Protein AF-A0A9X6N929-F1 (afdb_monomer)

Nearest PDB structures (foldseek):
  4pxe-assembly1_B  TM=4.401E-01  e=2.953E-02  Arabidopsis thaliana
  4pxc-assembly1_B  TM=4.398E-01  e=5.298E-02  Arabidopsis thaliana
  5tp4-assembly1_A  TM=4.741E-01  e=1.068E-01  Burkholderia ambifaria MC40-6
  1z2l-assembly1_B  TM=3.866E-01  e=5.617E-02  Escherichia coli K-12
  3ueb-assembly2_C  TM=4.311E-01  e=3.864E-01  Thermococcus onnurineus NA1

Solvent-accessible surface area (backbone atoms only — not comparable to full-atom values): 17798 Å² total; per-residue (Å²): 142,75,88,82,71,75,71,68,74,68,67,78,81,70,87,85,85,84,92,76,93,67,85,78,72,87,55,70,73,40,54,41,42,37,52,50,59,48,50,36,42,50,90,48,70,68,54,50,50,55,48,52,53,53,51,40,52,42,48,51,60,58,35,44,87,36,60,48,39,77,70,42,72,42,85,72,48,78,42,79,47,46,45,103,57,100,55,52,29,27,42,38,31,32,35,40,35,32,32,20,54,48,88,74,62,56,69,57,40,51,51,50,38,50,49,49,54,62,74,62,64,50,83,52,52,58,81,62,90,78,70,62,58,68,80,60,50,81,54,77,81,70,87,76,80,81,74,87,72,80,90,82,88,80,90,79,92,82,82,88,78,82,89,72,82,69,79,75,74,62,45,74,46,77,45,46,52,75,47,85,40,74,55,91,48,73,65,54,46,52,54,52,50,50,51,50,46,50,37,49,51,60,61,46,48,88,40,44,45,89,90,38,72,44,75,40,86,73,49,73,42,74,36,63,93,62,28,29,42,36,33,35,34,42,35,30,41,28,61,75,60,93,67,64,63,68,62,43,52,53,49,31,50,49,53,63,64,68,67,58,76,85,76,74,80,74,80,77,77,70,83,79,78,81,84,82,85,79,87,90,81,89,84,135

Mean predicted aligned error: 16.82 Å

Sequence (284 aa):
MGIYGMILFASQLFLAIQLGAVQSAVFGTRSFRITDSIVLAYVTGSQRDTFLSQVEVFYRNSLHVYQATNVKITFISDSEVSAGSSQHIHLVRFQITGSAQTDIDFIRVKTEVRNTIRDAHLSGITLNDWTRYETASLVDSSDTLDFGGGSGGGGGSSIGFGSGASAGASDQLDVSDSAELTYTTTAERDDLLQQILGLWGNALGSAYIAGGLQIRYIRDMALSGGRRNVFYGISGQTRRRTVPVLQLQDVVHRGFFGLRPRVTATLQTGPSKPCFLLGCLIGK

Foldseek 3Di:
DDPPPQPPPVPVPPPPDDDDPDDDPPQDKFKWKDKFKFKFWDDDVVVVVVVQVVLQVLLCVLCVVQVWDPWDKAWDDWDFFDDVDPTRIIITMIMIITIGSDDDPNQSSVVSSLVVVVVSCDPRGPPDVPTPDDDIDRPGPVPDPPPPDDDDDDDDDDDDDDDPPPPFPWDKDKDKDKDWAADDDPVVVVVLQVVLQVLLCVLCDQFFDPPFKDKAWPDWADGPPRIIMTMIMIIGTTRPDDDDVVSSRVSSRCVSVVPDDPPPPPPPPDDDDDPDDDDDDDDD

Structure (mmCIF, N/CA/C/O backbone):
data_AF-A0A9X6N929-F1
#
_entry.id   AF-A0A9X6N929-F1
#
loop_
_atom_site.group_PDB
_atom_site.id
_atom_site.type_symbol
_atom_site.label_atom_id
_atom_site.label_alt_id
_atom_site.label_comp_id
_atom_site.label_asym_id
_atom_site.label_entity_id
_atom_site.label_seq_id
_atom_site.pdbx_PDB_ins_code
_atom_site.Cartn_x
_atom_site.Cartn_y
_atom_site.Cartn_z
_atom_site.occupancy
_atom_site.B_iso_or_equiv
_atom_site.auth_seq_id
_atom_site.auth_comp_id
_atom_site.auth_asym_id
_atom_site.auth_atom_id
_atom_site.pdbx_PDB_model_num
ATOM 1 N N . MET A 1 1 ? 31.062 9.510 12.953 1.00 38.09 1 MET A N 1
ATOM 2 C CA . MET A 1 1 ? 30.023 10.556 12.823 1.00 38.09 1 MET A CA 1
ATOM 3 C C . MET A 1 1 ? 28.734 9.879 12.374 1.00 38.09 1 MET A C 1
ATOM 5 O O . MET A 1 1 ? 28.761 9.296 11.309 1.00 38.09 1 MET A O 1
ATOM 9 N N . GLY A 1 2 ? 27.614 9.802 13.085 1.00 38.81 2 GLY A N 1
ATOM 10 C CA . GLY A 1 2 ? 27.238 10.149 14.452 1.00 38.81 2 GLY A CA 1
ATOM 11 C C . GLY A 1 2 ? 25.828 9.570 14.669 1.00 38.81 2 GLY A C 1
ATOM 12 O O . GLY A 1 2 ? 24.882 10.050 14.064 1.00 38.81 2 GLY A O 1
ATOM 13 N N . ILE A 1 3 ? 25.701 8.511 15.479 1.00 43.31 3 ILE A N 1
ATOM 14 C CA . ILE A 1 3 ? 24.432 7.788 15.744 1.00 43.31 3 ILE A CA 1
ATOM 15 C C . ILE A 1 3 ? 23.633 8.455 16.891 1.00 43.31 3 ILE A C 1
ATOM 17 O O . ILE A 1 3 ? 22.482 8.129 17.151 1.00 43.31 3 ILE A O 1
ATOM 21 N N . TYR A 1 4 ? 24.205 9.473 17.538 1.00 41.28 4 TYR A N 1
ATOM 22 C CA . TYR A 1 4 ? 23.634 10.136 18.716 1.00 41.28 4 TYR A CA 1
ATOM 23 C C . TYR A 1 4 ? 22.626 11.266 18.413 1.00 41.28 4 TYR A C 1
ATOM 25 O O . TYR A 1 4 ? 22.162 11.926 19.336 1.00 41.28 4 TYR A O 1
ATOM 33 N N . GLY A 1 5 ? 22.265 11.502 17.145 1.00 41.81 5 GLY A N 1
ATOM 34 C CA . GLY A 1 5 ? 21.407 12.632 16.750 1.00 41.81 5 GLY A CA 1
ATOM 35 C C . GLY A 1 5 ? 19.893 12.375 16.732 1.00 41.81 5 GLY A C 1
ATOM 36 O O . GLY A 1 5 ? 19.129 13.333 16.733 1.00 41.81 5 GLY A O 1
ATOM 37 N N . MET A 1 6 ? 19.430 11.119 16.722 1.00 44.75 6 MET A N 1
ATOM 38 C CA . MET A 1 6 ? 18.005 10.806 16.484 1.00 44.75 6 MET A CA 1
ATOM 39 C C . MET A 1 6 ? 17.139 10.650 17.745 1.00 44.75 6 MET A C 1
ATOM 41 O O . MET A 1 6 ? 15.926 10.517 17.629 1.00 44.75 6 MET A O 1
ATOM 45 N N . ILE A 1 7 ? 17.712 10.709 18.951 1.00 45.75 7 ILE A N 1
ATOM 46 C CA . ILE A 1 7 ? 16.936 10.515 20.194 1.00 45.75 7 ILE A CA 1
ATOM 47 C C . ILE A 1 7 ? 16.298 11.828 20.697 1.00 45.75 7 ILE A C 1
ATOM 49 O O . ILE A 1 7 ? 15.347 11.789 21.473 1.00 45.75 7 ILE A O 1
ATOM 53 N N . LEU A 1 8 ? 16.728 13.002 20.213 1.00 43.41 8 LEU A N 1
ATOM 54 C CA . LEU A 1 8 ? 16.228 14.281 20.740 1.00 43.41 8 LEU A CA 1
ATOM 55 C C . LEU A 1 8 ? 14.916 14.795 20.116 1.00 43.41 8 LEU A C 1
ATOM 57 O O . LEU A 1 8 ? 14.267 15.642 20.725 1.00 43.41 8 LEU A O 1
ATOM 61 N N . PHE A 1 9 ? 14.476 14.288 18.958 1.00 44.91 9 PHE A N 1
ATOM 62 C CA . PHE A 1 9 ? 13.239 14.772 18.314 1.00 44.91 9 PHE A CA 1
ATOM 63 C C . PHE A 1 9 ? 11.951 14.121 18.842 1.00 44.91 9 PHE A C 1
ATOM 65 O O . PHE A 1 9 ? 10.876 14.692 18.687 1.00 44.91 9 PHE A O 1
ATOM 72 N N . ALA A 1 10 ? 12.036 12.986 19.544 1.00 45.34 10 ALA A N 1
ATOM 73 C CA . ALA A 1 10 ? 10.865 12.353 20.161 1.00 45.34 10 ALA A CA 1
ATOM 74 C C . ALA A 1 10 ? 10.442 13.006 21.496 1.00 45.34 10 ALA A C 1
ATOM 76 O O . ALA A 1 10 ? 9.345 12.753 21.986 1.00 45.34 10 ALA A O 1
ATOM 77 N N . SER A 1 11 ? 11.286 13.860 22.088 1.00 37.66 11 SER A N 1
ATOM 78 C CA . SER A 1 11 ? 11.056 14.406 23.435 1.00 37.66 11 SER A CA 1
ATOM 79 C C . SER A 1 11 ? 10.218 15.691 23.466 1.00 37.66 11 SER A C 1
ATOM 81 O O . SER A 1 11 ? 9.773 16.085 24.541 1.00 37.66 11 SER A O 1
ATOM 83 N N . GLN A 1 12 ? 10.000 16.361 22.330 1.00 41.69 12 GLN A N 1
ATOM 84 C CA . GLN A 1 12 ? 9.241 17.625 22.273 1.00 41.69 12 GLN A CA 1
ATOM 85 C C . GLN A 1 12 ? 7.742 17.420 21.976 1.00 41.69 12 GLN A C 1
ATOM 87 O O . GLN A 1 12 ? 6.964 18.361 22.093 1.00 41.69 12 GLN A O 1
ATOM 92 N N . LEU A 1 13 ? 7.305 16.191 21.668 1.00 47.38 13 LEU A N 1
ATOM 93 C CA . LEU A 1 13 ? 5.895 15.854 21.410 1.00 47.38 13 LEU A CA 1
ATOM 94 C C . LEU A 1 13 ? 5.241 15.087 22.578 1.00 47.38 13 LEU A C 1
ATOM 96 O O . LEU A 1 13 ? 4.332 14.292 22.367 1.00 47.38 13 LEU A O 1
ATOM 100 N N . PHE A 1 14 ? 5.721 15.276 23.812 1.00 44.81 14 PHE A N 1
ATOM 101 C CA . PHE A 1 14 ? 5.260 14.499 24.975 1.00 44.81 14 PHE A CA 1
ATOM 102 C C . PHE A 1 14 ? 4.702 15.330 26.142 1.00 44.81 14 PHE A C 1
ATOM 104 O O . PHE A 1 14 ? 4.406 14.771 27.195 1.00 44.81 14 PHE A O 1
ATOM 111 N N . LEU A 1 15 ? 4.510 16.647 25.985 1.00 40.91 15 LEU A N 1
ATOM 112 C CA . LEU A 1 15 ? 4.178 17.533 27.114 1.00 40.91 15 LEU A CA 1
ATOM 113 C C . LEU A 1 15 ? 2.758 18.131 27.113 1.00 40.91 15 LEU A C 1
ATOM 115 O O . LEU A 1 15 ? 2.551 19.200 27.680 1.00 40.91 15 LEU A O 1
ATOM 119 N N . ALA A 1 16 ? 1.767 17.470 26.506 1.00 40.78 16 ALA A N 1
ATOM 120 C CA . ALA A 1 16 ? 0.403 18.012 26.475 1.00 40.78 16 ALA A CA 1
ATOM 121 C C . ALA A 1 16 ? -0.723 16.972 26.585 1.00 40.78 16 ALA A C 1
ATOM 123 O O . ALA A 1 16 ? -1.720 17.106 25.891 1.00 40.78 16 ALA A O 1
ATOM 124 N N . ILE A 1 17 ? -0.615 15.949 27.444 1.00 48.84 17 ILE A N 1
ATOM 125 C CA . ILE A 1 17 ? -1.792 15.151 27.844 1.00 48.84 17 ILE A CA 1
ATOM 126 C C . ILE A 1 17 ? -1.649 14.730 29.313 1.00 48.84 17 ILE A C 1
ATOM 128 O O . ILE A 1 17 ? -1.120 13.668 29.629 1.00 48.84 17 ILE A O 1
ATOM 132 N N . GLN A 1 18 ? -2.113 15.575 30.230 1.00 46.47 18 GLN A N 1
ATOM 133 C CA . GLN A 1 18 ? -2.318 15.215 31.633 1.00 46.47 18 GLN A CA 1
ATOM 134 C C . GLN A 1 18 ? -3.624 15.856 32.120 1.00 46.47 18 GLN A C 1
ATOM 136 O O . GLN A 1 18 ? -3.883 17.025 31.851 1.00 46.47 18 GLN A O 1
ATOM 141 N N . LEU A 1 19 ? -4.389 15.048 32.860 1.00 45.72 19 LEU A N 1
ATOM 142 C CA . LEU A 1 19 ? -5.643 15.311 33.578 1.00 45.72 19 LEU A CA 1
ATOM 143 C C . LEU A 1 19 ? -6.974 15.247 32.811 1.00 45.72 19 LEU A C 1
ATOM 145 O O . LEU A 1 19 ? -7.529 16.235 32.344 1.00 45.72 19 LEU A O 1
ATOM 149 N N . GLY A 1 20 ? -7.561 14.051 32.874 1.00 42.69 20 GLY A N 1
ATOM 150 C CA . GLY A 1 20 ? -8.992 13.805 32.734 1.00 42.69 20 GLY A CA 1
ATOM 151 C C . GLY A 1 20 ? -9.305 12.348 33.068 1.00 42.69 20 GLY A C 1
ATOM 152 O O . GLY A 1 20 ? -9.394 11.520 32.169 1.00 42.69 20 GLY A O 1
ATOM 153 N N . ALA A 1 21 ? -9.415 12.009 34.356 1.00 50.75 21 ALA A N 1
ATOM 154 C CA . ALA A 1 21 ? -9.858 10.685 34.794 1.00 50.75 21 ALA A CA 1
ATOM 155 C C . ALA A 1 21 ? -11.366 10.542 34.522 1.00 50.75 21 ALA A C 1
ATOM 157 O O . ALA A 1 21 ? -12.196 10.923 35.345 1.00 50.75 21 ALA A O 1
ATOM 158 N N . VAL A 1 22 ? -11.714 10.043 33.337 1.00 48.75 22 VAL A N 1
ATOM 159 C CA . VAL A 1 22 ? -13.093 9.733 32.944 1.00 48.75 22 VAL A CA 1
ATOM 160 C C . VAL A 1 22 ? -13.350 8.253 33.218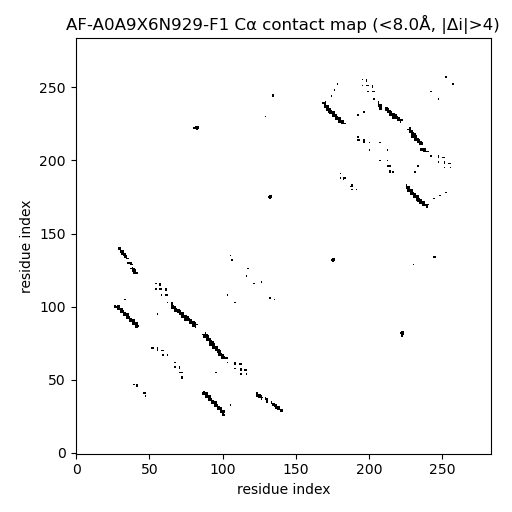 1.00 48.75 22 VAL A C 1
ATOM 162 O O . VAL A 1 22 ? -12.528 7.405 32.879 1.00 48.75 22 VAL A O 1
ATOM 165 N N . GLN A 1 23 ? -14.483 7.963 33.863 1.00 46.84 23 GLN A N 1
ATOM 166 C CA . GLN A 1 23 ? -14.980 6.620 34.170 1.00 46.84 23 GLN A CA 1
ATOM 167 C C . GLN A 1 23 ? -14.800 5.666 32.982 1.00 46.84 23 GLN A C 1
ATOM 169 O O . GLN A 1 23 ? -15.417 5.837 31.931 1.00 46.84 23 GLN A O 1
ATOM 174 N N . SER A 1 24 ? -13.965 4.644 33.172 1.00 49.81 24 SER A N 1
ATOM 175 C CA . SER A 1 24 ? -13.776 3.547 32.228 1.00 49.81 24 SER A CA 1
ATOM 176 C C . SER A 1 24 ? -15.043 2.697 32.181 1.00 49.81 24 SER A C 1
ATOM 178 O O . SER A 1 24 ? -15.186 1.729 32.927 1.00 49.81 24 SER A O 1
ATOM 180 N N . ALA A 1 25 ? -15.985 3.045 31.305 1.00 58.44 25 ALA A N 1
ATOM 181 C CA . ALA A 1 25 ? -16.899 2.033 30.799 1.00 58.44 25 ALA A CA 1
ATOM 182 C C . ALA A 1 25 ? -16.034 0.916 30.192 1.00 58.44 25 ALA A C 1
ATOM 184 O O . ALA A 1 25 ? -15.097 1.197 29.442 1.00 58.44 25 ALA A O 1
ATOM 185 N N . VAL A 1 26 ? -16.283 -0.334 30.590 1.00 60.72 26 VAL A N 1
ATOM 186 C CA . VAL A 1 26 ? -15.533 -1.504 30.115 1.00 60.72 26 VAL A CA 1
ATOM 187 C C . VAL A 1 26 ? -15.916 -1.737 28.657 1.00 60.72 26 VAL A C 1
ATOM 189 O O . VAL A 1 26 ? -16.795 -2.536 28.343 1.00 60.72 26 VAL A O 1
ATOM 192 N N . PHE A 1 27 ? -15.300 -0.982 27.754 1.00 70.94 27 PHE A N 1
ATOM 193 C CA . PHE A 1 27 ? -15.366 -1.266 26.333 1.00 70.94 27 PHE A CA 1
ATOM 194 C C . PHE A 1 27 ? -14.506 -2.503 26.079 1.00 70.94 27 PHE A C 1
ATOM 196 O O . PHE A 1 27 ? -13.327 -2.541 26.438 1.00 70.94 27 PHE A O 1
ATOM 203 N N . GLY A 1 28 ? -15.120 -3.545 25.514 1.00 82.75 28 GLY A N 1
ATOM 204 C CA . GLY A 1 28 ? -14.399 -4.748 25.116 1.00 82.75 28 GLY A CA 1
ATOM 205 C C . GLY A 1 28 ? -13.268 -4.381 24.157 1.00 82.75 28 GLY A C 1
ATOM 206 O O . GLY A 1 28 ? -13.472 -3.623 23.209 1.00 82.75 28 GLY A O 1
ATOM 207 N N . THR A 1 29 ? -12.068 -4.896 24.411 1.00 89.00 29 THR A N 1
ATOM 208 C CA . THR A 1 29 ? -10.930 -4.697 23.516 1.00 89.00 29 THR A CA 1
ATOM 209 C C . THR A 1 29 ? -11.142 -5.495 22.232 1.00 89.00 29 THR A C 1
ATOM 211 O O . THR A 1 29 ? -11.452 -6.685 22.263 1.00 89.00 29 THR A O 1
ATOM 214 N N . ARG A 1 30 ? -10.969 -4.840 21.084 1.00 90.12 30 ARG A N 1
ATOM 215 C CA . ARG A 1 30 ? -11.094 -5.447 19.754 1.00 90.12 30 ARG A CA 1
ATOM 216 C C . ARG A 1 30 ? -9.721 -5.598 19.129 1.00 90.12 30 ARG A C 1
ATOM 218 O O . ARG A 1 30 ? -8.944 -4.644 19.106 1.00 90.12 30 ARG A O 1
ATOM 225 N N . SER A 1 31 ? -9.418 -6.783 18.611 1.00 93.38 31 SER A N 1
ATOM 226 C CA . SER A 1 31 ? -8.211 -7.002 17.815 1.00 93.38 31 SER A CA 1
ATOM 227 C C . SER A 1 31 ? -8.308 -6.270 16.478 1.00 93.38 31 SER A C 1
ATOM 229 O O . SER A 1 31 ? -9.363 -6.280 15.846 1.00 93.38 31 SER A O 1
ATOM 231 N N . PHE A 1 32 ? -7.205 -5.707 15.996 1.00 90.19 32 PHE A N 1
ATOM 232 C CA . PHE A 1 32 ? -7.137 -5.104 14.667 1.00 90.19 32 PHE A CA 1
ATOM 233 C C . PHE A 1 32 ? -5.934 -5.605 13.871 1.00 90.19 32 PHE A C 1
ATOM 235 O O . PHE A 1 32 ? -4.938 -6.085 14.423 1.00 90.19 32 PHE A O 1
ATOM 242 N N . ARG A 1 33 ? -6.030 -5.455 12.546 1.00 90.75 33 ARG A N 1
ATOM 243 C CA . ARG A 1 33 ? -4.969 -5.766 11.592 1.00 90.75 33 ARG A CA 1
ATOM 244 C C . ARG A 1 33 ? -4.928 -4.713 10.487 1.00 90.75 33 ARG A C 1
ATOM 246 O O . ARG A 1 33 ? -5.918 -4.476 9.802 1.00 90.75 33 ARG A O 1
ATOM 253 N N . ILE A 1 34 ? -3.761 -4.120 10.283 1.00 87.94 34 ILE A N 1
ATOM 254 C CA . ILE A 1 34 ? -3.489 -3.153 9.220 1.00 87.94 34 ILE A CA 1
ATOM 255 C C . ILE A 1 34 ? -2.372 -3.734 8.360 1.00 87.94 34 ILE A C 1
ATOM 257 O O . ILE A 1 34 ? -1.297 -4.014 8.874 1.00 87.94 34 ILE A O 1
ATOM 261 N N . THR A 1 35 ? -2.596 -3.905 7.063 1.00 85.06 35 THR A N 1
ATOM 262 C CA . THR A 1 35 ? -1.517 -4.216 6.113 1.00 85.06 35 THR A CA 1
ATOM 263 C C . THR A 1 35 ? -1.094 -2.928 5.435 1.00 85.06 35 THR A C 1
ATOM 265 O O . THR A 1 35 ? -1.955 -2.129 5.063 1.00 85.06 35 THR A O 1
ATOM 268 N N . ASP A 1 36 ? 0.205 -2.690 5.326 1.00 87.56 36 ASP A N 1
ATOM 269 C CA . ASP A 1 36 ? 0.746 -1.509 4.671 1.00 87.56 36 ASP A CA 1
ATOM 270 C C . ASP A 1 36 ? 2.048 -1.842 3.931 1.00 87.56 36 ASP A C 1
ATOM 272 O O . ASP A 1 36 ? 2.676 -2.881 4.156 1.00 87.56 36 ASP A O 1
ATOM 276 N N . SER A 1 37 ? 2.452 -0.963 3.020 1.00 86.75 37 SER A N 1
ATOM 277 C CA . SER A 1 37 ? 3.638 -1.162 2.189 1.00 86.75 37 SER A CA 1
ATOM 278 C C . SER A 1 37 ? 4.420 0.124 2.026 1.00 86.75 37 SER A C 1
ATOM 280 O O . SER A 1 37 ? 3.839 1.190 1.946 1.00 86.75 37 SER A O 1
ATOM 282 N N . ILE A 1 38 ? 5.741 0.073 2.004 1.00 87.62 38 ILE A N 1
ATOM 283 C CA . ILE A 1 38 ? 6.635 1.238 1.965 1.00 87.62 38 ILE A CA 1
ATOM 284 C C . ILE A 1 38 ? 7.763 0.964 0.988 1.00 87.62 38 ILE A C 1
ATOM 286 O O . ILE A 1 38 ? 8.189 -0.176 0.827 1.00 87.62 38 ILE A O 1
ATOM 290 N N . VAL A 1 39 ? 8.273 2.018 0.366 1.00 85.19 39 VAL A N 1
ATOM 291 C CA . VAL A 1 39 ? 9.444 1.921 -0.500 1.00 85.19 39 VAL A CA 1
ATOM 292 C C . VAL A 1 39 ? 10.643 2.427 0.280 1.00 85.19 39 VAL A C 1
ATOM 294 O O . VAL A 1 39 ? 10.623 3.542 0.801 1.00 85.19 39 VAL A O 1
ATOM 297 N N . LEU A 1 40 ? 11.669 1.595 0.383 1.00 87.69 40 LEU A N 1
ATOM 298 C CA . LEU A 1 40 ? 12.864 1.856 1.171 1.00 87.69 40 LEU A CA 1
ATOM 299 C C . LEU A 1 40 ? 14.100 1.604 0.329 1.00 87.69 40 LEU A C 1
ATOM 301 O O . LEU A 1 40 ? 14.140 0.639 -0.422 1.00 87.69 40 LEU A O 1
ATOM 305 N N . ALA A 1 41 ? 15.122 2.432 0.492 1.00 87.69 41 ALA A N 1
ATOM 306 C CA . ALA A 1 41 ? 16.447 2.141 -0.020 1.00 87.69 41 ALA A CA 1
ATOM 307 C C . ALA A 1 41 ? 17.301 1.550 1.109 1.00 87.69 41 ALA A C 1
ATOM 309 O O . ALA A 1 41 ? 17.601 2.231 2.091 1.00 87.69 41 ALA A O 1
ATOM 310 N N . TYR A 1 42 ? 17.696 0.285 0.979 1.00 89.75 42 TYR A N 1
ATOM 311 C CA . TYR A 1 42 ? 18.608 -0.375 1.913 1.00 89.75 42 TYR A CA 1
ATOM 312 C C . TYR A 1 42 ? 19.413 -1.467 1.223 1.00 89.75 42 TYR A C 1
ATOM 314 O O . TYR A 1 42 ? 18.981 -2.049 0.242 1.00 89.75 42 TYR A O 1
ATOM 322 N N . VAL A 1 43 ? 20.585 -1.764 1.776 1.00 89.38 43 VAL A N 1
ATOM 323 C CA . VAL A 1 43 ? 21.512 -2.782 1.266 1.00 89.38 43 VAL A CA 1
ATOM 324 C C . VAL A 1 43 ? 21.407 -4.078 2.068 1.00 89.38 43 VAL A C 1
ATOM 326 O O . VAL A 1 43 ? 21.605 -5.165 1.534 1.00 89.38 43 VAL A O 1
ATOM 329 N N . THR A 1 44 ? 21.111 -3.984 3.367 1.00 91.94 44 THR A N 1
ATOM 330 C CA . THR A 1 44 ? 21.106 -5.138 4.275 1.00 91.94 44 THR A CA 1
ATOM 331 C C . THR A 1 44 ? 19.764 -5.311 4.976 1.00 91.94 44 THR A C 1
ATOM 333 O O . THR A 1 44 ? 19.059 -4.344 5.265 1.00 91.94 44 THR A O 1
ATOM 336 N N . GLY A 1 45 ? 19.439 -6.552 5.354 1.00 91.19 45 GLY A N 1
ATOM 337 C CA . GLY A 1 45 ? 18.247 -6.839 6.162 1.00 91.19 45 GLY A CA 1
ATOM 338 C C . GLY A 1 45 ? 18.237 -6.110 7.512 1.00 91.19 45 GLY A C 1
ATOM 339 O O . GLY A 1 45 ? 17.186 -5.678 7.965 1.00 91.19 45 GLY A O 1
ATOM 340 N N . SER A 1 46 ? 19.404 -5.860 8.117 1.00 92.31 46 SER A N 1
ATOM 341 C CA . SER A 1 46 ? 19.502 -5.097 9.371 1.00 92.31 46 SER A CA 1
ATOM 342 C C . SER A 1 46 ? 19.067 -3.634 9.234 1.00 92.31 46 SER A C 1
ATOM 344 O O . SER A 1 46 ? 18.476 -3.081 10.163 1.00 92.31 46 SER A O 1
ATOM 346 N N . GLN A 1 47 ? 19.320 -3.002 8.083 1.00 90.12 47 GLN A N 1
ATOM 347 C CA . GLN A 1 47 ? 18.837 -1.650 7.794 1.00 90.12 47 GLN A CA 1
ATOM 348 C C . GLN A 1 47 ? 17.313 -1.640 7.654 1.00 90.12 47 GLN A C 1
ATOM 350 O O . GLN A 1 47 ? 16.653 -0.801 8.268 1.00 90.12 47 GLN A O 1
ATOM 355 N N . ARG A 1 48 ? 16.751 -2.617 6.929 1.00 92.94 48 ARG A N 1
ATOM 356 C CA . ARG A 1 48 ? 15.299 -2.818 6.829 1.00 92.94 48 ARG A CA 1
ATOM 357 C C . ARG A 1 48 ? 14.661 -3.000 8.205 1.00 92.94 48 ARG A C 1
ATOM 359 O O . ARG A 1 48 ? 13.674 -2.339 8.504 1.00 92.94 48 ARG A O 1
ATOM 366 N N . ASP A 1 49 ? 15.221 -3.860 9.049 1.00 93.12 49 ASP A N 1
ATOM 367 C CA . ASP A 1 49 ? 14.646 -4.176 10.362 1.00 93.12 49 ASP A CA 1
ATOM 368 C C . ASP A 1 49 ? 14.733 -2.980 11.326 1.00 93.12 49 ASP A C 1
ATOM 370 O O . ASP A 1 49 ? 13.775 -2.684 12.041 1.00 93.12 49 ASP A O 1
ATOM 374 N N . THR A 1 50 ? 15.843 -2.230 11.288 1.00 91.81 50 THR A N 1
ATOM 375 C CA . THR A 1 50 ? 15.986 -0.959 12.024 1.00 91.81 50 THR A CA 1
ATOM 376 C C . THR A 1 50 ? 14.900 0.025 11.609 1.00 91.81 50 THR A C 1
ATOM 378 O O . THR A 1 50 ? 14.255 0.652 12.449 1.00 91.81 50 THR A O 1
ATOM 381 N N . PHE A 1 51 ? 14.668 0.132 10.307 1.00 90.38 51 PHE A N 1
ATOM 382 C CA . PHE A 1 51 ? 13.648 1.005 9.771 1.00 90.38 51 PHE A CA 1
ATOM 383 C C . PHE A 1 51 ? 12.224 0.536 10.156 1.00 90.38 51 PHE A C 1
ATOM 385 O O . PHE A 1 51 ? 11.400 1.345 10.581 1.00 90.38 51 PHE A O 1
ATOM 392 N N . LEU A 1 52 ? 11.921 -0.766 10.078 1.00 92.50 52 LEU A N 1
ATOM 393 C CA . LEU A 1 52 ? 10.614 -1.301 10.486 1.00 92.50 52 LEU A CA 1
ATOM 394 C C . LEU A 1 52 ? 10.334 -1.052 11.973 1.00 92.50 52 LEU A C 1
ATOM 396 O O . LEU A 1 52 ? 9.198 -0.751 12.333 1.00 92.50 52 LEU A O 1
ATOM 400 N N . SER A 1 53 ? 11.365 -1.094 12.818 1.00 93.31 53 SER A N 1
ATOM 401 C CA . SER A 1 53 ? 11.263 -0.699 14.226 1.00 93.31 53 SER A CA 1
ATOM 402 C C . SER A 1 53 ? 10.870 0.779 14.385 1.00 93.31 53 SER A C 1
ATOM 404 O O . SER A 1 53 ? 9.994 1.108 15.182 1.00 93.31 53 SER A O 1
ATOM 406 N N . GLN A 1 54 ? 11.427 1.683 13.569 1.00 93.12 54 GLN A N 1
ATOM 407 C CA . GLN A 1 54 ? 11.027 3.100 13.569 1.00 93.12 54 GLN A CA 1
ATOM 408 C C . GLN A 1 54 ? 9.570 3.288 13.121 1.00 93.12 54 GLN A C 1
ATOM 410 O O . GLN A 1 54 ? 8.827 4.053 13.736 1.00 93.12 54 GLN A O 1
ATOM 415 N N . VAL A 1 55 ? 9.127 2.556 12.095 1.00 92.62 55 VAL A N 1
ATOM 416 C CA . VAL A 1 55 ? 7.721 2.577 11.656 1.00 92.62 55 VAL A CA 1
ATOM 417 C C . VAL A 1 55 ? 6.784 2.063 12.733 1.00 92.62 55 VAL A C 1
ATOM 419 O O . VAL A 1 55 ? 5.718 2.643 12.929 1.00 92.62 55 VAL A O 1
ATOM 422 N N . GLU A 1 56 ? 7.174 1.017 13.462 1.00 94.94 56 GLU A N 1
ATOM 423 C CA . GLU A 1 56 ? 6.393 0.529 14.596 1.00 94.94 56 GLU A CA 1
ATOM 424 C C . GLU A 1 56 ? 6.175 1.631 15.640 1.00 94.94 56 GLU A C 1
ATOM 426 O O . GLU A 1 56 ? 5.056 1.791 16.127 1.00 94.94 56 GLU A O 1
ATOM 431 N N . VAL A 1 57 ? 7.205 2.429 15.945 1.00 95.19 57 VAL A N 1
ATOM 432 C CA . VAL A 1 57 ? 7.091 3.564 16.874 1.00 95.19 57 VAL A CA 1
ATOM 433 C C . VAL A 1 57 ? 6.093 4.603 16.362 1.00 95.19 57 VAL A C 1
ATOM 435 O O . VAL A 1 57 ? 5.237 5.047 17.128 1.00 95.19 57 VAL A O 1
ATOM 438 N N . PHE A 1 58 ? 6.131 4.958 15.075 1.00 95.00 58 PHE A N 1
ATOM 439 C CA . PHE A 1 58 ? 5.158 5.901 14.513 1.00 95.00 58 PHE A CA 1
ATOM 440 C C . PHE A 1 58 ? 3.728 5.363 14.576 1.00 95.00 58 PHE A C 1
ATOM 442 O O . PHE A 1 58 ? 2.829 6.077 15.012 1.00 95.00 58 PHE A O 1
ATOM 449 N N . TYR A 1 59 ? 3.518 4.091 14.229 1.00 95.94 59 TYR A N 1
ATOM 450 C CA . TYR A 1 59 ? 2.205 3.461 14.360 1.00 95.94 59 TYR A CA 1
ATOM 451 C C . TYR A 1 59 ? 1.728 3.424 15.811 1.00 95.94 59 TYR A C 1
ATOM 453 O O . TYR A 1 59 ? 0.573 3.750 16.063 1.00 95.94 59 TYR A O 1
ATOM 461 N N . ARG A 1 60 ? 2.590 3.073 16.772 1.00 96.44 60 ARG A N 1
ATOM 462 C CA . ARG A 1 60 ? 2.256 3.105 18.207 1.00 96.44 60 ARG A CA 1
ATOM 463 C C . ARG A 1 60 ? 1.794 4.494 18.643 1.00 96.44 60 ARG A C 1
ATOM 465 O O . ARG A 1 60 ? 0.780 4.596 19.328 1.00 96.44 60 ARG A O 1
ATOM 472 N N . ASN A 1 61 ? 2.492 5.541 18.209 1.00 95.00 61 ASN A N 1
ATOM 473 C CA . ASN A 1 61 ? 2.151 6.920 18.550 1.00 95.00 61 ASN A CA 1
ATOM 474 C C . ASN A 1 61 ? 0.803 7.338 17.944 1.00 95.00 61 ASN A C 1
ATOM 476 O O . ASN A 1 61 ? -0.073 7.792 18.677 1.00 95.00 61 ASN A O 1
ATOM 480 N N . SER A 1 62 ? 0.585 7.110 16.646 1.00 95.19 62 SER A N 1
ATOM 481 C CA . SER A 1 62 ? -0.684 7.463 15.989 1.00 95.19 62 SER A CA 1
ATOM 482 C C . SER A 1 62 ? -1.863 6.602 16.452 1.00 95.19 62 SER A C 1
ATOM 484 O O . SER A 1 62 ? -3.008 7.045 16.427 1.00 95.19 62 SER A O 1
ATOM 486 N N . LEU A 1 63 ? -1.615 5.371 16.909 1.00 95.75 63 LEU A N 1
ATOM 487 C CA . LEU A 1 63 ? -2.650 4.484 17.446 1.00 95.75 63 LEU A CA 1
ATOM 488 C C . LEU A 1 63 ? -2.975 4.749 18.927 1.00 95.75 63 LEU A C 1
ATOM 490 O O . LEU A 1 63 ? -3.996 4.266 19.422 1.00 95.75 63 LEU A O 1
ATOM 494 N N . HIS A 1 64 ? -2.162 5.540 19.634 1.00 94.75 64 HIS A N 1
ATOM 495 C CA . HIS A 1 64 ? -2.387 5.869 21.044 1.00 94.75 64 HIS A CA 1
ATOM 496 C C . HIS A 1 64 ? -3.726 6.589 21.269 1.00 94.75 64 HIS A C 1
ATOM 498 O O . HIS A 1 64 ? -4.397 6.344 22.269 1.00 94.75 64 HIS A O 1
ATOM 504 N N . VAL A 1 65 ? -4.172 7.418 20.315 1.00 93.19 65 VAL A N 1
ATOM 505 C CA . VAL A 1 65 ? -5.472 8.115 20.400 1.00 93.19 65 VAL A CA 1
ATOM 506 C C . VAL A 1 65 ? -6.672 7.155 20.401 1.00 93.19 65 VAL A C 1
ATOM 508 O O . VAL A 1 65 ? -7.747 7.525 20.864 1.00 93.19 65 VAL A O 1
ATOM 511 N N . TYR A 1 66 ? -6.479 5.912 19.942 1.00 92.50 66 TYR A N 1
ATOM 512 C CA . TYR A 1 66 ? -7.470 4.827 19.969 1.00 92.50 66 TYR A CA 1
ATOM 513 C C . TYR A 1 66 ? -7.255 3.859 21.145 1.00 92.50 66 TYR A C 1
ATOM 515 O O . TYR A 1 66 ? -7.843 2.777 21.188 1.00 92.50 66 TYR A O 1
ATOM 523 N N . GLN A 1 67 ? -6.379 4.223 22.090 1.00 94.44 67 GLN A N 1
ATOM 524 C CA . GLN A 1 67 ? -5.989 3.390 23.230 1.00 94.44 67 GLN A CA 1
ATOM 525 C C . GLN A 1 67 ? -5.508 2.000 22.787 1.00 94.44 67 GLN A C 1
ATOM 527 O O . GLN A 1 67 ? -5.807 0.980 23.414 1.00 94.44 67 GLN A O 1
ATOM 532 N N . ALA A 1 68 ? -4.794 1.950 21.657 1.00 95.19 68 ALA A N 1
ATOM 533 C CA . ALA A 1 68 ? -4.278 0.701 21.136 1.00 95.19 68 ALA A CA 1
ATOM 534 C C . ALA A 1 68 ? -3.169 0.148 22.041 1.00 95.19 68 ALA A C 1
ATOM 536 O O . ALA A 1 68 ? -2.239 0.848 22.439 1.00 95.19 68 ALA A O 1
ATOM 537 N N . THR A 1 69 ? -3.243 -1.145 22.316 1.00 96.06 69 THR A N 1
ATOM 538 C CA . THR A 1 69 ? -2.281 -1.921 23.097 1.00 96.06 69 THR A CA 1
ATOM 539 C C . THR A 1 69 ? -1.762 -3.087 22.262 1.00 96.06 69 THR A C 1
ATOM 541 O O . THR A 1 69 ? -2.349 -3.446 21.238 1.00 96.06 69 THR A O 1
ATOM 544 N N . ASN A 1 70 ? -0.636 -3.675 22.678 1.00 95.44 70 ASN A N 1
ATOM 545 C CA . ASN A 1 70 ? -0.014 -4.822 22.001 1.00 95.44 70 ASN A CA 1
ATOM 546 C C . ASN A 1 70 ? 0.257 -4.590 20.502 1.00 95.44 70 ASN A C 1
ATOM 548 O O . ASN A 1 70 ? 0.224 -5.529 19.709 1.00 95.44 70 ASN A O 1
ATOM 552 N N . VAL A 1 71 ? 0.517 -3.334 20.119 1.00 95.75 71 VAL A N 1
ATOM 553 C CA . VAL A 1 71 ? 0.844 -2.965 18.740 1.00 95.75 71 VAL A CA 1
ATOM 554 C C . VAL A 1 71 ? 2.162 -3.630 18.352 1.00 95.75 71 VAL A C 1
ATOM 556 O O . VAL A 1 71 ? 3.177 -3.413 19.009 1.00 95.75 71 VAL A O 1
ATOM 559 N N . LYS A 1 72 ? 2.144 -4.438 17.295 1.00 96.19 72 LYS A N 1
ATOM 560 C CA . LYS A 1 72 ? 3.303 -5.170 16.779 1.00 96.19 72 LYS A CA 1
ATOM 561 C C . LYS A 1 72 ? 3.348 -5.064 15.264 1.00 96.19 72 LYS A C 1
ATOM 563 O O . LYS A 1 72 ? 2.329 -5.290 14.611 1.00 96.19 72 LYS A O 1
ATOM 568 N N . ILE A 1 73 ? 4.529 -4.792 14.712 1.00 95.19 73 ILE A N 1
ATOM 569 C CA . ILE A 1 73 ? 4.786 -4.896 13.275 1.00 95.19 73 ILE A CA 1
ATOM 570 C C . ILE A 1 73 ? 5.299 -6.302 12.933 1.00 95.19 73 ILE A C 1
ATOM 572 O O . ILE A 1 73 ? 6.086 -6.900 13.665 1.00 95.19 73 ILE A O 1
ATOM 576 N N . THR A 1 74 ? 4.836 -6.863 11.824 1.00 94.31 74 THR A N 1
ATOM 577 C CA . THR A 1 74 ? 5.310 -8.135 11.276 1.00 94.31 74 THR A CA 1
ATOM 578 C C . THR A 1 74 ? 5.636 -7.925 9.811 1.00 94.31 74 THR A C 1
ATOM 580 O O . THR A 1 74 ? 4.779 -7.525 9.028 1.00 94.31 74 THR A O 1
ATOM 583 N N . PHE A 1 75 ? 6.880 -8.181 9.436 1.00 94.25 75 PHE A N 1
ATOM 584 C CA . PHE A 1 75 ? 7.302 -8.170 8.043 1.00 94.25 75 PHE A CA 1
ATOM 585 C C . PHE A 1 75 ? 6.562 -9.264 7.250 1.00 94.25 75 PHE A C 1
ATOM 587 O O . PHE A 1 75 ? 6.490 -10.404 7.708 1.00 94.25 75 PHE A O 1
ATOM 594 N N . ILE A 1 76 ? 6.004 -8.917 6.086 1.00 90.94 76 ILE A N 1
ATOM 595 C CA . ILE A 1 76 ? 5.315 -9.865 5.195 1.00 90.94 76 ILE A CA 1
ATOM 596 C C . ILE A 1 76 ? 6.217 -10.228 4.016 1.00 90.94 76 ILE A C 1
ATOM 598 O O . ILE A 1 76 ? 6.472 -11.404 3.771 1.00 90.94 76 ILE A O 1
ATOM 602 N N . SER A 1 77 ? 6.660 -9.225 3.255 1.00 89.00 77 SER A N 1
ATOM 603 C CA . SER A 1 77 ? 7.410 -9.450 2.022 1.00 89.00 77 SER A CA 1
ATOM 604 C C . SER A 1 77 ? 8.339 -8.292 1.695 1.00 89.00 77 SER A C 1
ATOM 606 O O . SER A 1 77 ? 8.094 -7.145 2.066 1.00 89.00 77 SER A O 1
ATOM 608 N N . ASP A 1 78 ? 9.378 -8.609 0.939 1.00 92.88 78 ASP A N 1
ATOM 609 C CA . ASP A 1 78 ? 10.377 -7.689 0.416 1.00 92.88 78 ASP A CA 1
ATOM 610 C C . ASP A 1 78 ? 10.507 -7.974 -1.075 1.00 92.88 78 ASP A C 1
ATOM 612 O O . ASP A 1 78 ? 10.660 -9.127 -1.485 1.00 92.88 78 ASP A O 1
ATOM 616 N N . SER A 1 79 ? 10.351 -6.943 -1.891 1.00 86.75 79 SER A N 1
ATOM 617 C CA . SER A 1 79 ? 10.483 -7.040 -3.337 1.00 86.75 79 SER A CA 1
ATOM 618 C C . SER A 1 79 ? 11.372 -5.916 -3.825 1.00 86.75 79 SER A C 1
ATOM 620 O O . SER A 1 79 ? 11.046 -4.748 -3.641 1.00 86.75 79 SER A O 1
ATOM 622 N N . GLU A 1 80 ? 12.487 -6.258 -4.460 1.00 87.69 80 GLU A N 1
ATOM 623 C CA . GLU A 1 80 ? 13.372 -5.264 -5.058 1.00 87.69 80 GLU A CA 1
ATOM 624 C C . GLU A 1 80 ? 12.633 -4.522 -6.184 1.00 87.69 80 GLU A C 1
ATOM 626 O O . GLU A 1 80 ? 12.151 -5.117 -7.151 1.00 87.69 80 GLU A O 1
ATOM 631 N N . VAL A 1 81 ? 12.517 -3.204 -6.042 1.00 82.44 81 VAL A N 1
ATOM 632 C CA . VAL A 1 81 ? 11.995 -2.296 -7.058 1.00 82.44 81 VAL A CA 1
ATOM 633 C C . VAL A 1 81 ? 13.201 -1.730 -7.784 1.00 82.44 81 VAL A C 1
ATOM 635 O O . VAL A 1 81 ? 13.795 -0.743 -7.359 1.00 82.44 81 VAL A O 1
ATOM 638 N N . SER A 1 82 ? 13.593 -2.383 -8.873 1.00 70.12 82 SER A N 1
ATOM 639 C CA . SER A 1 82 ? 14.755 -1.962 -9.650 1.00 70.12 82 SER A CA 1
ATOM 640 C C . SER A 1 82 ? 14.504 -0.588 -10.284 1.00 70.12 82 SER A C 1
ATOM 642 O O . SER A 1 82 ? 13.852 -0.471 -11.322 1.00 70.12 82 SER A O 1
ATOM 644 N N . ALA A 1 83 ? 15.024 0.460 -9.648 1.00 60.28 83 ALA A N 1
ATOM 645 C CA . ALA A 1 83 ? 15.342 1.705 -10.325 1.00 60.28 83 ALA A CA 1
ATOM 646 C C . ALA A 1 83 ? 16.647 1.456 -11.085 1.00 60.28 83 ALA A C 1
ATOM 648 O O . ALA A 1 83 ? 17.551 0.839 -10.540 1.00 60.28 83 ALA A O 1
ATOM 649 N N . GLY A 1 84 ? 16.783 1.914 -12.331 1.00 62.62 84 GLY A N 1
ATOM 650 C CA . GLY A 1 84 ? 18.003 1.730 -13.139 1.00 62.62 84 GLY A CA 1
ATOM 651 C C . GLY A 1 84 ? 19.281 2.391 -12.584 1.00 62.62 84 GLY A C 1
ATOM 652 O O . GLY A 1 84 ? 20.223 2.619 -13.337 1.00 62.62 84 GLY A O 1
ATOM 653 N N . SER A 1 85 ? 19.308 2.745 -11.299 1.00 66.19 85 SER A N 1
ATOM 654 C CA . SER A 1 85 ? 20.454 3.211 -10.531 1.00 66.19 85 SER A CA 1
ATOM 655 C C . SER A 1 85 ? 21.046 2.060 -9.705 1.00 66.19 85 SER A C 1
ATOM 657 O O . SER A 1 85 ? 20.396 1.057 -9.435 1.00 66.19 85 SER A O 1
ATOM 659 N N . SER A 1 86 ? 22.284 2.209 -9.231 1.00 73.81 86 SER A N 1
ATOM 660 C CA . SER A 1 86 ? 22.920 1.283 -8.278 1.00 73.81 86 SER A CA 1
ATOM 661 C C . SER A 1 86 ? 22.293 1.322 -6.871 1.00 73.81 86 SER A C 1
ATOM 663 O O . SER A 1 86 ? 22.964 1.030 -5.883 1.00 73.81 86 SER A O 1
ATOM 665 N N . GLN A 1 87 ? 21.048 1.787 -6.748 1.00 77.81 87 GLN A N 1
ATOM 666 C CA . GLN A 1 87 ? 20.341 1.907 -5.483 1.00 77.81 87 GLN A CA 1
ATOM 667 C C . GLN A 1 87 ? 19.464 0.675 -5.284 1.00 77.81 87 GLN A C 1
ATOM 669 O O . GLN A 1 87 ? 18.570 0.398 -6.078 1.00 77.81 87 GLN A O 1
ATOM 674 N N . HIS A 1 88 ? 19.706 -0.031 -4.185 1.00 85.75 88 HIS A N 1
ATOM 675 C CA . HIS A 1 88 ? 18.871 -1.131 -3.719 1.00 85.75 88 HIS A CA 1
ATOM 676 C C . HIS A 1 88 ? 17.577 -0.560 -3.134 1.00 85.75 88 HIS A C 1
ATOM 678 O O . HIS A 1 88 ? 17.512 -0.222 -1.952 1.00 85.75 88 HIS A O 1
ATOM 684 N N . ILE A 1 89 ? 16.580 -0.348 -3.993 1.00 87.38 89 ILE A N 1
ATOM 685 C CA . ILE A 1 89 ? 15.249 0.120 -3.607 1.00 87.38 89 ILE A CA 1
ATOM 686 C C . ILE A 1 89 ? 14.334 -1.096 -3.495 1.00 87.38 89 ILE A C 1
ATOM 688 O O . ILE A 1 89 ? 14.295 -1.940 -4.380 1.00 87.38 89 ILE A O 1
ATOM 692 N N . HIS A 1 90 ? 13.577 -1.177 -2.411 1.00 87.69 90 HIS A N 1
ATOM 693 C CA . HIS A 1 90 ? 12.747 -2.311 -2.039 1.00 87.69 90 HIS A CA 1
ATOM 694 C C . HIS A 1 90 ? 11.338 -1.842 -1.676 1.00 87.69 90 HIS A C 1
ATOM 696 O O . HIS A 1 90 ? 11.167 -0.870 -0.942 1.00 87.69 90 HIS A O 1
ATOM 702 N N . LEU A 1 91 ? 10.320 -2.550 -2.158 1.00 87.44 91 LEU A N 1
ATOM 703 C CA . LEU A 1 91 ? 8.948 -2.467 -1.679 1.00 87.44 91 LEU A CA 1
ATOM 704 C C . LEU A 1 91 ? 8.785 -3.464 -0.534 1.00 87.44 91 LEU A C 1
ATOM 706 O O . LEU A 1 91 ? 8.720 -4.677 -0.740 1.00 87.44 91 LEU A O 1
ATOM 710 N N . VAL A 1 92 ? 8.697 -2.938 0.678 1.00 90.75 92 VAL A N 1
ATOM 711 C CA . VAL A 1 92 ? 8.524 -3.723 1.895 1.00 90.75 92 VAL A CA 1
ATOM 712 C C . VAL A 1 92 ? 7.060 -3.694 2.296 1.00 90.75 92 VAL A C 1
ATOM 714 O O . VAL A 1 92 ? 6.509 -2.626 2.553 1.00 90.75 92 VAL A O 1
ATOM 717 N N . ARG A 1 93 ? 6.424 -4.865 2.367 1.00 90.19 93 ARG A N 1
ATOM 718 C CA . ARG A 1 93 ? 5.064 -5.031 2.898 1.00 90.19 93 ARG A CA 1
ATOM 719 C C . ARG A 1 93 ? 5.138 -5.557 4.320 1.00 90.19 93 ARG A C 1
ATOM 721 O O . ARG A 1 93 ? 5.929 -6.453 4.627 1.00 90.19 93 ARG A O 1
ATOM 728 N N . PHE A 1 94 ? 4.296 -5.019 5.185 1.00 93.06 94 PHE A N 1
ATOM 729 C CA . PHE A 1 94 ? 4.256 -5.360 6.597 1.00 93.06 94 PHE A CA 1
ATOM 730 C C . PHE A 1 94 ? 2.828 -5.290 7.138 1.00 93.06 94 PHE A C 1
ATOM 732 O O . PHE A 1 94 ? 1.936 -4.672 6.561 1.0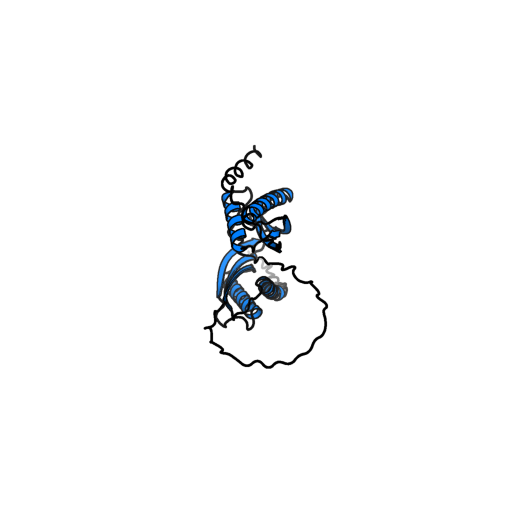0 93.06 94 PHE A O 1
ATOM 739 N N . GLN A 1 95 ? 2.615 -5.965 8.259 1.00 92.62 95 GLN A N 1
ATOM 740 C CA . GLN A 1 95 ? 1.347 -6.043 8.961 1.00 92.62 95 GLN A CA 1
ATOM 741 C C . GLN A 1 95 ? 1.502 -5.458 10.359 1.00 92.62 95 GLN A C 1
ATOM 743 O O . GLN A 1 95 ? 2.402 -5.854 11.091 1.00 92.62 95 GLN A O 1
ATOM 748 N N . ILE A 1 96 ? 0.600 -4.573 10.755 1.00 94.75 96 ILE A N 1
ATOM 749 C CA . ILE A 1 96 ? 0.469 -4.061 12.111 1.00 94.75 96 ILE A CA 1
ATOM 750 C C . ILE A 1 96 ? -0.721 -4.763 12.756 1.00 94.75 96 ILE A C 1
ATOM 752 O O . ILE A 1 96 ? -1.824 -4.759 12.208 1.00 94.75 96 ILE A O 1
ATOM 756 N N . THR A 1 97 ? -0.511 -5.369 13.915 1.00 95.38 97 THR A N 1
ATOM 757 C CA . THR A 1 97 ? -1.572 -5.994 14.716 1.00 95.38 97 THR A CA 1
ATOM 758 C C . THR A 1 97 ? -1.591 -5.405 16.111 1.00 95.38 97 THR A C 1
ATOM 760 O O . THR A 1 97 ? -0.542 -5.005 16.604 1.00 95.38 97 THR A O 1
ATOM 763 N N . GLY A 1 98 ? -2.745 -5.403 16.765 1.00 95.56 98 GLY A N 1
ATOM 764 C CA . GLY A 1 98 ? -2.875 -5.006 18.165 1.00 95.56 98 GLY A CA 1
ATOM 765 C C . GLY A 1 98 ? -4.315 -5.134 18.640 1.00 95.56 98 GLY A C 1
ATOM 766 O O . GLY A 1 98 ? -5.130 -5.772 17.971 1.00 95.56 98 GLY A O 1
ATOM 767 N N . SER A 1 99 ? -4.627 -4.499 19.767 1.00 95.12 99 SER A N 1
ATOM 768 C CA . SER A 1 99 ? -5.988 -4.413 20.302 1.00 95.12 99 SER A CA 1
ATOM 769 C C . SER A 1 99 ? -6.337 -2.975 20.665 1.00 95.12 99 SER A C 1
ATOM 771 O O . SER A 1 99 ? -5.511 -2.303 21.269 1.00 95.12 99 SER A O 1
ATOM 773 N N . ALA A 1 100 ? -7.539 -2.502 20.349 1.00 95.00 100 ALA A N 1
ATOM 774 C CA . ALA A 1 100 ? -8.010 -1.152 20.675 1.00 95.00 100 ALA A CA 1
ATOM 775 C C . ALA A 1 100 ? -9.366 -1.190 21.390 1.00 95.00 100 ALA A C 1
ATOM 777 O O . ALA A 1 100 ? -10.119 -2.153 21.249 1.00 95.00 100 ALA A O 1
ATOM 778 N N . GLN A 1 101 ? -9.664 -0.159 22.182 1.00 91.25 101 GLN A N 1
ATOM 779 C CA . GLN A 1 101 ? -10.965 -0.022 22.858 1.00 91.25 101 GLN A CA 1
ATOM 780 C C . GLN A 1 101 ? -12.015 0.663 21.978 1.00 91.25 101 GLN A C 1
ATOM 782 O O . GLN A 1 101 ? -13.211 0.550 22.234 1.00 91.25 101 GLN A O 1
ATOM 787 N N . THR A 1 102 ? -11.568 1.379 20.948 1.00 90.81 102 THR A N 1
ATOM 788 C CA . THR A 1 102 ? -12.415 2.109 20.009 1.00 90.81 102 THR A CA 1
ATOM 789 C C . THR A 1 102 ? -12.130 1.673 18.578 1.00 90.81 102 THR A C 1
ATOM 791 O O . THR A 1 102 ? -11.074 1.108 18.279 1.00 90.81 102 THR A O 1
ATOM 794 N N . ASP A 1 103 ? -13.088 1.926 17.687 1.00 87.00 103 ASP A N 1
ATOM 795 C CA . ASP A 1 103 ? -12.899 1.675 16.263 1.00 87.00 103 ASP A CA 1
ATOM 796 C C . ASP A 1 103 ? -11.808 2.600 15.712 1.00 87.00 103 ASP A C 1
ATOM 798 O O . ASP A 1 103 ? -11.784 3.806 15.975 1.00 87.00 103 ASP A O 1
ATOM 802 N N . ILE A 1 104 ? -10.880 2.015 14.958 1.00 87.56 104 ILE A N 1
ATOM 803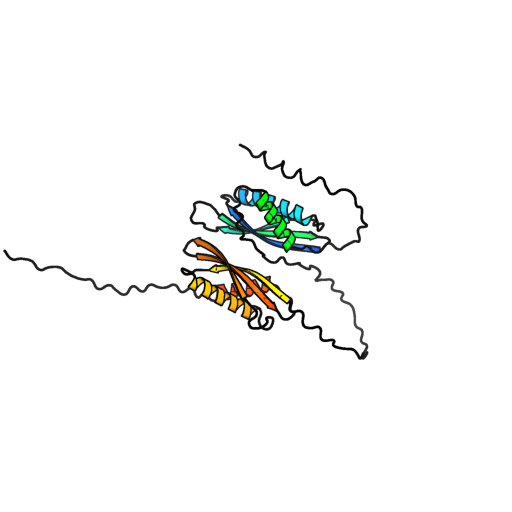 C CA . ILE A 1 104 ? -9.724 2.726 14.418 1.00 87.56 104 ILE A CA 1
ATOM 804 C C . ILE A 1 104 ? -10.070 3.258 13.031 1.00 87.56 104 ILE A C 1
ATOM 806 O O . ILE A 1 104 ? -10.381 2.489 12.120 1.00 87.56 104 ILE A O 1
ATOM 810 N N . ASP A 1 105 ? -9.912 4.567 12.830 1.00 85.81 105 ASP A N 1
ATOM 811 C CA . ASP A 1 105 ? -9.867 5.142 11.487 1.00 85.81 105 ASP A CA 1
ATOM 812 C C . ASP A 1 105 ? -8.492 4.863 10.867 1.00 85.81 105 ASP A C 1
ATOM 814 O O . ASP A 1 105 ? -7.520 5.612 11.013 1.00 85.81 105 ASP A O 1
ATOM 818 N N . PHE A 1 106 ? -8.403 3.728 10.180 1.00 83.50 106 PHE A N 1
ATOM 819 C CA . PHE A 1 106 ? -7.163 3.267 9.569 1.00 83.50 106 PHE A CA 1
ATOM 820 C C . PHE A 1 106 ? -6.635 4.208 8.484 1.00 83.50 106 PHE A C 1
ATOM 822 O O . PHE A 1 106 ? -5.423 4.290 8.287 1.00 83.50 106 PHE A O 1
ATOM 829 N N . ILE A 1 107 ? -7.522 4.917 7.779 1.00 78.31 107 ILE A N 1
ATOM 830 C CA . ILE A 1 107 ? -7.138 5.869 6.732 1.00 78.31 107 ILE A CA 1
ATOM 831 C C . ILE A 1 107 ? -6.414 7.046 7.378 1.00 78.3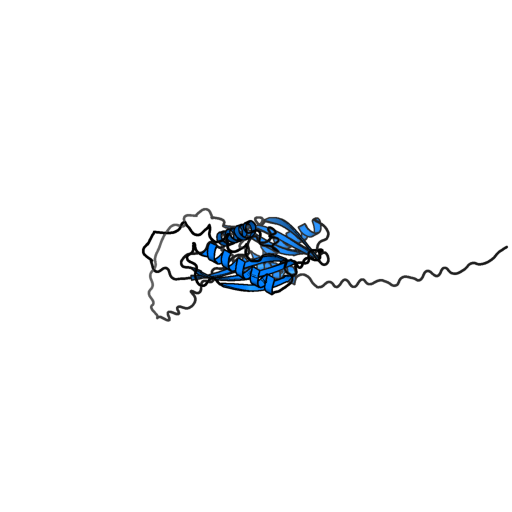1 107 ILE A C 1
ATOM 833 O O . ILE A 1 107 ? -5.333 7.438 6.920 1.00 78.31 107 ILE A O 1
ATOM 837 N N . ARG A 1 108 ? -6.977 7.569 8.471 1.00 82.12 108 ARG A N 1
ATOM 838 C CA . ARG A 1 108 ? -6.364 8.643 9.247 1.00 82.12 108 ARG A CA 1
ATOM 839 C C . ARG A 1 108 ? -5.025 8.217 9.842 1.00 82.12 108 ARG A C 1
ATOM 841 O O . ARG A 1 108 ? -4.044 8.920 9.623 1.00 82.12 108 ARG A O 1
ATOM 848 N N . VAL A 1 109 ? -4.960 7.058 10.506 1.00 90.31 109 VAL A N 1
ATOM 849 C CA . VAL A 1 109 ? -3.711 6.538 11.103 1.00 90.31 109 VAL A CA 1
ATOM 850 C C . VAL A 1 109 ? -2.617 6.390 10.052 1.00 90.31 109 VAL A C 1
ATOM 852 O O . VAL A 1 109 ? -1.509 6.879 10.248 1.00 90.31 109 VAL A O 1
ATOM 855 N N . LYS A 1 110 ? -2.919 5.764 8.908 1.00 86.00 110 LYS A N 1
ATOM 856 C CA . LYS A 1 110 ? -1.944 5.625 7.820 1.00 86.00 110 LYS A CA 1
ATOM 857 C C . LYS A 1 110 ? -1.469 6.983 7.324 1.00 86.00 110 LYS A C 1
ATOM 859 O O . LYS A 1 110 ? -0.272 7.181 7.168 1.00 86.00 110 LYS A O 1
ATOM 864 N N . THR A 1 111 ? -2.388 7.915 7.086 1.00 81.94 111 THR A N 1
ATOM 865 C CA . THR A 1 111 ? -2.044 9.259 6.597 1.00 81.94 111 THR A CA 1
ATOM 866 C C . THR A 1 111 ? -1.129 9.988 7.579 1.00 81.94 111 THR A C 1
ATOM 868 O O . THR A 1 111 ? -0.125 10.562 7.167 1.00 81.94 111 THR A O 1
ATOM 871 N N . GLU A 1 112 ? -1.434 9.918 8.874 1.00 88.12 112 GLU A N 1
ATOM 872 C CA . GLU A 1 112 ? -0.627 10.524 9.930 1.00 88.12 112 GLU A CA 1
ATOM 873 C C . GLU A 1 112 ? 0.779 9.923 9.978 1.00 88.12 112 GLU A C 1
ATOM 875 O O . GLU A 1 112 ? 1.753 10.659 9.841 1.00 88.12 112 GLU A O 1
ATOM 880 N N . VAL A 1 113 ? 0.893 8.591 10.032 1.00 91.75 113 VAL A N 1
ATOM 881 C CA . VAL A 1 113 ? 2.189 7.896 10.023 1.00 91.75 113 VAL A CA 1
ATOM 882 C C . VAL A 1 113 ? 3.006 8.263 8.783 1.00 91.75 113 VAL A C 1
ATOM 884 O O . VAL A 1 113 ? 4.209 8.486 8.878 1.00 91.75 113 VAL A O 1
ATOM 887 N N . ARG A 1 114 ? 2.376 8.371 7.608 1.00 87.75 114 ARG A N 1
ATOM 888 C CA . ARG A 1 114 ? 3.063 8.761 6.366 1.00 87.75 114 ARG A CA 1
ATOM 889 C C . ARG A 1 114 ? 3.611 10.171 6.417 1.00 87.75 114 ARG A C 1
ATOM 891 O O . ARG A 1 114 ? 4.741 10.383 5.980 1.00 87.75 114 ARG A O 1
ATOM 898 N N . ASN A 1 115 ? 2.829 11.103 6.948 1.00 85.94 115 ASN A N 1
ATOM 899 C CA . ASN A 1 115 ? 3.278 12.472 7.156 1.00 85.94 115 ASN A CA 1
ATOM 900 C C . ASN A 1 115 ? 4.435 12.492 8.160 1.00 85.94 115 ASN A C 1
ATOM 902 O O . ASN A 1 115 ? 5.475 13.062 7.865 1.00 85.94 115 ASN A O 1
ATOM 906 N N . THR A 1 116 ? 4.340 11.749 9.266 1.00 90.12 116 THR A N 1
ATOM 907 C CA . THR A 1 116 ? 5.430 11.655 10.247 1.00 90.12 116 THR A CA 1
ATOM 908 C C . THR A 1 116 ? 6.714 11.072 9.654 1.00 90.12 116 THR A C 1
ATOM 910 O O . THR A 1 116 ? 7.783 11.626 9.881 1.00 90.12 116 THR A O 1
ATOM 913 N N . ILE A 1 117 ? 6.645 9.995 8.861 1.00 88.38 117 ILE A N 1
ATOM 914 C CA . ILE A 1 117 ? 7.832 9.426 8.193 1.00 88.38 117 ILE A CA 1
ATOM 915 C C . ILE A 1 117 ? 8.439 10.451 7.218 1.00 88.38 117 ILE A C 1
ATOM 917 O O . ILE A 1 117 ? 9.663 10.552 7.123 1.00 88.38 117 ILE A O 1
ATOM 921 N N . ARG A 1 118 ? 7.595 11.216 6.507 1.00 84.50 118 ARG A N 1
ATOM 922 C CA . ARG A 1 118 ? 8.022 12.267 5.568 1.00 84.50 118 ARG A CA 1
ATOM 923 C C . ARG A 1 118 ? 8.764 13.382 6.291 1.00 84.50 118 ARG A C 1
ATOM 925 O O . ARG A 1 118 ? 9.864 13.738 5.877 1.00 84.50 118 ARG A O 1
ATOM 932 N N . ASP A 1 119 ? 8.181 13.869 7.377 1.00 86.12 119 ASP A N 1
ATOM 933 C CA . ASP A 1 119 ? 8.703 14.981 8.169 1.00 86.12 119 ASP A CA 1
ATOM 934 C C . ASP A 1 119 ? 9.950 14.574 8.968 1.00 86.12 119 ASP A C 1
ATOM 936 O O . ASP A 1 119 ? 10.838 15.389 9.212 1.00 86.12 119 ASP A O 1
ATOM 940 N N . ALA A 1 120 ? 10.065 13.294 9.339 1.00 86.62 120 ALA A N 1
ATOM 941 C CA . ALA A 1 120 ? 11.218 12.760 10.058 1.00 86.62 120 ALA A CA 1
ATOM 942 C C . ALA A 1 120 ? 12.494 12.661 9.202 1.00 86.62 120 ALA A C 1
ATOM 944 O O . ALA A 1 120 ? 13.561 12.395 9.758 1.00 86.62 120 ALA A O 1
ATOM 945 N N . HIS A 1 121 ? 12.406 12.849 7.875 1.00 81.06 121 HIS A N 1
ATOM 946 C CA . HIS A 1 121 ? 13.543 12.785 6.943 1.00 81.06 121 HIS A CA 1
ATOM 947 C C . HIS A 1 121 ? 14.461 11.576 7.178 1.00 81.06 121 HIS A C 1
ATOM 949 O O . HIS A 1 121 ? 15.690 11.681 7.151 1.00 81.06 121 HIS A O 1
ATOM 955 N N . LEU A 1 122 ? 13.867 10.415 7.448 1.00 80.19 122 LEU A N 1
ATOM 956 C CA .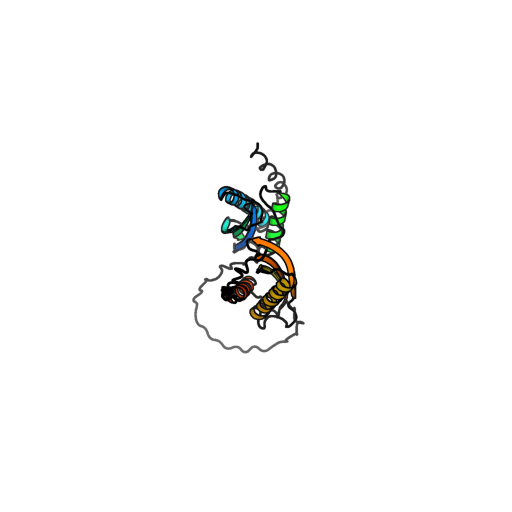 LEU A 1 122 ? 14.631 9.212 7.742 1.00 80.19 122 LEU A CA 1
ATOM 957 C C . LEU A 1 122 ? 15.538 8.865 6.552 1.00 80.19 122 LEU A C 1
ATOM 959 O O . LEU A 1 122 ? 15.100 8.755 5.402 1.00 80.19 122 LEU A O 1
ATOM 963 N N . SER A 1 123 ? 16.831 8.726 6.833 1.00 71.06 123 SER A N 1
ATOM 964 C CA . SER A 1 123 ? 17.839 8.441 5.820 1.00 71.06 123 SER A CA 1
ATOM 965 C C . SER A 1 123 ? 17.562 7.098 5.141 1.00 71.06 123 SER A C 1
ATOM 967 O O . SER A 1 123 ? 17.205 6.116 5.784 1.00 71.06 123 SER A O 1
ATOM 969 N N . GLY A 1 124 ? 17.721 7.057 3.816 1.00 65.50 124 GLY A N 1
ATOM 970 C CA . GLY A 1 124 ? 17.421 5.861 3.021 1.00 65.50 124 GLY A CA 1
ATOM 971 C C . GLY A 1 124 ? 15.939 5.689 2.680 1.00 65.50 124 GLY A C 1
ATOM 972 O O . GLY A 1 124 ? 15.584 4.737 1.994 1.00 65.50 124 GLY A O 1
ATOM 973 N N . ILE A 1 125 ? 15.059 6.611 3.076 1.00 61.75 125 ILE A N 1
ATOM 974 C CA . ILE A 1 125 ? 13.661 6.574 2.645 1.00 61.75 125 ILE A CA 1
ATOM 975 C C . ILE A 1 125 ? 13.454 7.533 1.495 1.00 61.75 125 ILE A C 1
ATOM 977 O O . ILE A 1 125 ? 13.509 8.751 1.648 1.00 61.75 125 ILE A O 1
ATOM 981 N N . THR A 1 126 ? 13.116 6.965 0.345 1.00 59.53 126 THR A N 1
ATOM 982 C CA . THR A 1 126 ? 12.445 7.736 -0.693 1.00 59.53 126 THR A CA 1
ATOM 983 C C . THR A 1 126 ? 10.958 7.492 -0.513 1.00 59.53 126 THR A C 1
ATOM 985 O O . THR A 1 126 ? 10.413 6.516 -1.024 1.00 59.53 126 THR A O 1
ATOM 988 N N . LEU A 1 127 ? 10.302 8.366 0.254 1.00 56.50 127 LEU A N 1
ATOM 989 C CA . LEU A 1 127 ? 8.845 8.416 0.308 1.00 56.50 127 LEU A CA 1
ATOM 990 C C . LEU A 1 127 ? 8.386 8.970 -1.031 1.00 56.50 127 LEU A C 1
ATOM 992 O O . LEU A 1 127 ? 8.140 10.161 -1.197 1.00 56.50 127 LEU A O 1
ATOM 996 N N . ASN A 1 128 ? 8.299 8.095 -2.019 1.00 51.44 128 ASN A N 1
ATOM 997 C CA . ASN A 1 128 ? 7.409 8.378 -3.119 1.00 51.44 128 ASN A CA 1
ATOM 998 C C . ASN A 1 128 ? 5.982 8.398 -2.558 1.00 51.44 128 ASN A C 1
ATOM 1000 O O . ASN A 1 128 ? 5.651 7.726 -1.578 1.00 51.44 128 ASN A O 1
ATOM 1004 N N . ASP A 1 129 ? 5.100 9.165 -3.184 1.00 47.25 129 ASP A N 1
ATOM 1005 C CA . ASP A 1 129 ? 3.679 9.196 -2.835 1.00 47.25 129 ASP A CA 1
ATOM 1006 C C . ASP A 1 129 ? 2.973 7.825 -3.082 1.00 47.25 129 ASP A C 1
ATOM 1008 O O . ASP A 1 129 ? 1.753 7.792 -3.273 1.00 47.25 129 ASP A O 1
ATOM 1012 N N . TRP A 1 130 ? 3.704 6.690 -3.171 1.00 40.66 130 TRP A N 1
ATOM 1013 C CA . TRP A 1 130 ? 3.251 5.364 -3.640 1.00 40.66 130 TRP A CA 1
ATOM 1014 C C . TRP A 1 130 ? 2.184 4.697 -2.800 1.00 40.66 130 TRP A C 1
ATOM 1016 O O . TRP A 1 130 ? 1.452 3.852 -3.299 1.00 40.66 130 TRP A O 1
ATOM 1026 N N . THR A 1 131 ? 2.015 5.120 -1.563 1.00 44.72 131 THR A N 1
ATOM 1027 C CA . THR A 1 131 ? 1.311 4.323 -0.563 1.00 44.72 131 THR A CA 1
ATOM 1028 C C . THR A 1 131 ? -0.047 4.925 -0.269 1.00 44.72 131 THR A C 1
ATOM 1030 O O . THR A 1 131 ? -0.378 5.249 0.872 1.00 44.72 131 THR A O 1
ATOM 1033 N N . ARG A 1 132 ? -0.825 5.132 -1.336 1.00 43.31 132 ARG A N 1
ATOM 1034 C CA . ARG A 1 132 ? -2.236 5.493 -1.226 1.00 43.31 132 ARG A CA 1
ATOM 1035 C C . ARG A 1 132 ? -3.082 4.221 -1.211 1.00 43.31 132 ARG A C 1
ATOM 1037 O O . ARG A 1 132 ? -3.346 3.633 -2.249 1.00 43.31 132 ARG A O 1
ATOM 1044 N N . TYR A 1 133 ? -3.492 3.881 0.010 1.00 44.94 133 TYR A N 1
ATOM 1045 C CA . TYR A 1 133 ? -4.642 3.058 0.395 1.00 44.94 133 TYR A CA 1
ATOM 1046 C C . TYR A 1 133 ? -4.635 1.576 -0.018 1.00 44.94 133 TYR A C 1
ATOM 1048 O O . TYR A 1 133 ? -5.396 1.155 -0.877 1.00 44.94 133 TYR A O 1
ATOM 1056 N N . GLU A 1 134 ? -3.897 0.750 0.728 1.00 47.00 134 GLU A N 1
ATOM 1057 C CA . GLU A 1 134 ? -4.352 -0.625 1.001 1.00 47.00 134 GLU A CA 1
ATOM 1058 C C . GLU A 1 134 ? -5.394 -0.593 2.131 1.00 47.00 134 GLU A C 1
ATOM 1060 O O . GLU A 1 134 ? -5.187 0.060 3.161 1.00 47.00 134 GLU A O 1
ATOM 1065 N N . THR A 1 135 ? -6.535 -1.253 1.942 1.00 44.09 135 THR A N 1
ATOM 1066 C CA . THR A 1 135 ? -7.652 -1.261 2.897 1.00 44.09 135 THR A CA 1
ATOM 1067 C C . THR A 1 135 ? -7.278 -2.043 4.156 1.00 44.09 135 THR A C 1
ATOM 1069 O O . THR A 1 135 ? -6.765 -3.157 4.087 1.00 44.09 135 THR A O 1
ATOM 1072 N N . ALA A 1 136 ? -7.533 -1.467 5.326 1.00 45.34 136 ALA A N 1
ATOM 1073 C CA . ALA A 1 136 ? -7.416 -2.182 6.589 1.00 45.34 136 ALA A CA 1
ATOM 1074 C C . ALA A 1 136 ? -8.718 -2.943 6.876 1.00 45.34 136 ALA A C 1
ATOM 1076 O O . ALA A 1 136 ? -9.810 -2.429 6.640 1.00 45.34 136 ALA A O 1
ATOM 1077 N N . SER A 1 137 ? -8.592 -4.178 7.359 1.00 44.97 137 SER A N 1
ATOM 1078 C CA . SER A 1 137 ? -9.724 -5.040 7.695 1.00 44.97 137 SER A CA 1
ATOM 1079 C C . SER A 1 137 ? -9.856 -5.097 9.208 1.00 44.97 137 SER A C 1
ATOM 1081 O O . SER A 1 137 ? -8.917 -5.496 9.900 1.00 44.97 137 SER A O 1
ATOM 1083 N N . LEU A 1 138 ? -11.034 -4.759 9.730 1.00 44.59 138 LEU A N 1
ATOM 1084 C CA . LEU A 1 138 ? -11.413 -5.198 11.069 1.00 44.59 138 LEU A CA 1
ATOM 1085 C C . LEU A 1 138 ? -11.540 -6.721 11.000 1.00 44.59 138 LEU A C 1
ATOM 1087 O O . LEU A 1 138 ? -12.352 -7.244 10.242 1.00 44.59 138 LEU A O 1
ATOM 1091 N N . VAL A 1 139 ? -10.674 -7.435 11.715 1.00 48.66 139 VAL A N 1
ATOM 1092 C CA . VAL A 1 139 ? -10.895 -8.858 11.972 1.00 48.66 139 VAL A CA 1
ATOM 1093 C C . VAL A 1 139 ? -11.818 -8.887 13.175 1.00 48.66 139 VAL A C 1
ATOM 1095 O O . VAL A 1 139 ? -11.356 -8.773 14.312 1.00 48.66 139 VAL A O 1
ATOM 1098 N N . ASP A 1 140 ? -13.124 -8.931 12.917 1.00 41.94 140 ASP A N 1
ATOM 1099 C CA . ASP A 1 140 ? -14.085 -9.174 13.980 1.00 41.94 140 ASP A CA 1
ATOM 1100 C C . ASP A 1 140 ? -13.892 -10.617 14.450 1.00 41.94 140 ASP A C 1
ATOM 1102 O O . ASP A 1 140 ? -14.278 -11.569 13.779 1.00 41.94 140 ASP A O 1
ATOM 1106 N N . SER A 1 141 ? -13.198 -10.782 15.573 1.00 45.62 141 SER A N 1
ATOM 1107 C CA . SER A 1 141 ? -12.957 -12.095 16.178 1.00 45.62 141 SER A CA 1
ATOM 1108 C C . SER A 1 141 ? -14.156 -12.553 17.023 1.00 45.62 141 SER A C 1
ATOM 1110 O O . SER A 1 141 ? -13.973 -13.306 17.976 1.00 45.62 141 SER A O 1
ATOM 1112 N N . SER A 1 142 ? -15.371 -12.073 16.730 1.00 43.81 142 SER A N 1
ATOM 1113 C CA . SER A 1 142 ? -16.582 -12.402 17.492 1.00 43.81 142 SER A CA 1
ATOM 1114 C C . SER A 1 142 ? -17.203 -13.765 17.139 1.00 43.81 142 SER A C 1
ATOM 1116 O O . SER A 1 142 ? -18.083 -14.233 17.862 1.00 43.81 142 SER A O 1
ATOM 1118 N N . ASP A 1 143 ? -16.700 -14.471 16.121 1.00 39.75 143 ASP A N 1
ATOM 1119 C CA . ASP A 1 143 ? -17.153 -15.827 15.788 1.00 39.75 143 ASP A CA 1
ATOM 1120 C C . ASP A 1 143 ? -16.565 -16.879 16.740 1.00 39.75 143 ASP A C 1
ATOM 1122 O O . ASP A 1 143 ? -15.520 -17.476 16.481 1.00 39.75 143 ASP A O 1
ATOM 1126 N N . THR A 1 144 ? -17.238 -17.080 17.877 1.00 41.59 144 THR A N 1
ATOM 1127 C CA . THR A 1 144 ? -17.716 -18.382 18.407 1.00 41.59 144 THR A CA 1
ATOM 1128 C C . THR A 1 144 ? -18.168 -18.231 19.863 1.00 41.59 144 THR A C 1
ATOM 1130 O O . THR A 1 144 ? -17.564 -18.758 20.794 1.00 41.59 144 THR A O 1
ATOM 1133 N N . LEU A 1 145 ? -19.287 -17.539 20.085 1.00 42.75 145 LEU A N 1
ATOM 1134 C CA . LEU A 1 145 ? -20.145 -17.877 21.221 1.00 42.75 145 LEU A CA 1
ATOM 1135 C C . LEU A 1 145 ? -21.276 -18.761 20.694 1.00 42.75 145 LEU A C 1
ATOM 1137 O O . LEU A 1 145 ? -22.363 -18.292 20.366 1.00 42.75 145 LEU A O 1
ATOM 1141 N N . ASP A 1 146 ? -20.961 -20.051 20.563 1.00 39.44 146 ASP A N 1
ATOM 1142 C CA . ASP A 1 146 ? -21.925 -21.134 20.380 1.00 39.44 146 ASP A CA 1
ATOM 1143 C C . ASP A 1 146 ? -22.820 -21.212 21.625 1.00 39.44 146 ASP A C 1
ATOM 1145 O O . ASP A 1 146 ? -22.530 -21.913 22.595 1.00 39.44 146 ASP A O 1
ATOM 1149 N N . PHE A 1 147 ? -23.905 -20.438 21.631 1.00 47.31 147 PHE A N 1
ATOM 1150 C CA . PHE A 1 147 ? -25.019 -20.679 22.538 1.00 47.31 147 PHE A CA 1
ATOM 1151 C C . PHE A 1 147 ? -25.910 -21.758 21.926 1.00 47.31 147 PHE A C 1
ATOM 1153 O O . PHE A 1 147 ? -26.990 -21.487 21.398 1.00 47.31 147 PHE A O 1
ATOM 1160 N N . GLY A 1 148 ? -25.454 -23.006 22.023 1.00 48.41 148 GLY A N 1
ATOM 1161 C CA . GLY A 1 148 ? -26.315 -24.172 21.898 1.00 48.41 148 GLY A CA 1
ATOM 1162 C C . GLY A 1 148 ? -27.435 -24.089 22.936 1.00 48.41 148 GLY A C 1
ATOM 1163 O O . GLY A 1 148 ? -27.233 -24.387 24.112 1.00 48.41 148 GLY A O 1
ATOM 1164 N N . GLY A 1 149 ? -28.621 -23.658 22.503 1.00 45.75 149 GLY A N 1
ATOM 1165 C CA . GLY A 1 149 ? -29.766 -23.447 23.383 1.00 45.75 149 GLY A CA 1
ATOM 1166 C C . GLY A 1 149 ? -31.112 -23.483 22.660 1.00 45.75 149 GLY A C 1
ATOM 1167 O O . GLY A 1 149 ? -31.634 -22.450 22.272 1.00 45.75 149 GLY A O 1
ATOM 1168 N N . GLY A 1 150 ? -31.679 -24.687 22.535 1.00 44.19 150 GLY A N 1
ATOM 1169 C CA . GLY A 1 150 ? -33.082 -24.972 22.876 1.00 44.19 150 GLY A CA 1
ATOM 1170 C C . GLY A 1 150 ? -34.232 -24.313 22.093 1.00 44.19 150 GLY A C 1
ATOM 1171 O O . GLY A 1 150 ? -34.625 -23.189 22.362 1.00 44.19 150 GLY A O 1
ATOM 1172 N N . SER A 1 151 ? -34.868 -25.124 21.239 1.00 59.66 151 SER A N 1
ATOM 1173 C CA . SER A 1 151 ? -36.324 -25.371 21.130 1.00 59.66 151 SER A CA 1
ATOM 1174 C C . SER A 1 151 ? -37.320 -24.354 21.730 1.00 59.66 151 SER A C 1
ATOM 1176 O O . SER A 1 151 ? -37.436 -24.240 22.948 1.00 59.66 151 SER A O 1
ATOM 1178 N N . GLY A 1 152 ? -38.228 -23.838 20.890 1.00 41.31 152 GLY A N 1
ATOM 1179 C CA . GLY A 1 152 ? -39.538 -23.340 21.330 1.00 41.31 152 GLY A CA 1
ATOM 1180 C C . GLY A 1 152 ? -40.347 -22.674 20.215 1.00 41.31 152 GLY A C 1
ATOM 1181 O O . GLY A 1 152 ? -39.977 -21.611 19.733 1.00 41.31 152 GLY A O 1
ATOM 1182 N N . GLY A 1 153 ? -41.443 -23.310 19.789 1.00 50.38 153 GLY A N 1
ATOM 1183 C CA . GLY A 1 153 ? -42.378 -22.778 18.794 1.00 50.38 153 GLY A CA 1
ATOM 1184 C C . GLY A 1 153 ? -43.299 -21.674 19.324 1.00 50.38 153 GLY A C 1
ATOM 1185 O O . GLY A 1 153 ? -43.438 -21.480 20.527 1.00 50.38 153 GLY A O 1
ATOM 1186 N N . GLY A 1 154 ? -43.986 -20.994 18.404 1.00 43.34 154 GLY A N 1
ATOM 1187 C CA . GLY A 1 154 ? -45.070 -20.067 18.731 1.00 43.34 154 GLY A CA 1
ATOM 1188 C C . GLY A 1 154 ? -45.362 -19.094 17.595 1.00 43.34 154 GLY A C 1
ATOM 1189 O O . GLY A 1 154 ? -44.572 -18.198 17.325 1.00 43.34 154 GLY A O 1
ATOM 1190 N N . GLY A 1 155 ? -46.491 -19.297 16.914 1.00 53.56 155 GLY A N 1
ATOM 1191 C CA . GLY A 1 155 ? -46.987 -18.407 15.871 1.00 53.56 155 GLY A CA 1
ATOM 1192 C C . GLY A 1 155 ? -47.441 -17.051 16.413 1.00 53.56 155 GLY A C 1
ATOM 1193 O O . GLY A 1 155 ? -47.922 -16.936 17.538 1.00 53.56 155 GLY A O 1
ATOM 1194 N N . GLY A 1 156 ? -47.326 -16.032 15.568 1.00 36.38 156 GLY A N 1
ATOM 1195 C CA . GLY A 1 156 ? -47.837 -14.695 15.836 1.00 36.38 156 GLY A CA 1
ATOM 1196 C C . GLY A 1 156 ? -47.733 -13.827 14.590 1.00 36.38 156 GLY A C 1
ATOM 1197 O O . GLY A 1 156 ? -46.654 -13.368 14.234 1.00 36.38 156 GLY A O 1
ATOM 1198 N N . SER A 1 157 ? -48.864 -13.636 13.912 1.00 53.22 157 SER A N 1
ATOM 1199 C CA . SER A 1 157 ? -49.031 -12.652 12.846 1.00 53.22 157 SER A CA 1
ATOM 1200 C C . SER A 1 157 ? -48.863 -11.238 13.399 1.00 53.22 157 SER A C 1
ATOM 1202 O O . SER A 1 157 ? -49.527 -10.872 14.368 1.00 53.22 157 SER A O 1
ATOM 1204 N N . SER A 1 158 ? -48.056 -10.415 12.733 1.00 43.19 158 SER A N 1
ATOM 1205 C CA . SER A 1 158 ? -48.100 -8.963 12.886 1.00 43.19 158 SER A CA 1
ATOM 1206 C C . SER A 1 158 ? -48.112 -8.279 11.520 1.00 43.19 158 SER A C 1
ATOM 1208 O O . SER A 1 158 ? -47.421 -8.661 10.576 1.00 43.19 158 SER A O 1
ATOM 1210 N N . ILE A 1 159 ? -49.014 -7.306 11.429 1.00 47.72 159 ILE A N 1
ATOM 1211 C CA . ILE A 1 159 ? -49.375 -6.491 10.274 1.00 47.72 159 ILE A CA 1
ATOM 1212 C C . ILE A 1 159 ? -48.737 -5.106 10.465 1.00 47.72 159 ILE A C 1
ATOM 1214 O O . ILE A 1 159 ? -48.784 -4.568 11.569 1.00 47.72 159 ILE A O 1
ATOM 1218 N N . GLY A 1 160 ? -48.247 -4.507 9.372 1.0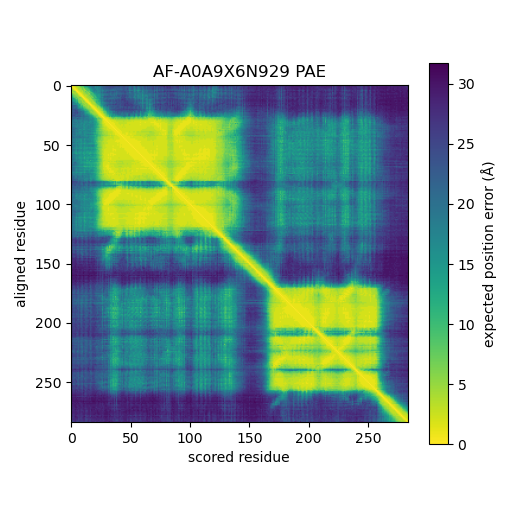0 36.91 160 GLY A N 1
ATOM 1219 C CA . GLY A 1 160 ? -47.942 -3.069 9.248 1.00 36.91 160 GLY A CA 1
ATOM 1220 C C . GLY A 1 160 ? -46.458 -2.710 9.443 1.00 36.91 160 GLY A C 1
ATOM 1221 O O . GLY A 1 160 ? -45.746 -3.400 10.152 1.00 36.91 160 GLY A O 1
ATOM 1222 N N . PHE A 1 161 ? -45.879 -1.663 8.848 1.00 34.34 161 PHE A N 1
ATOM 1223 C CA . PHE A 1 161 ? -46.397 -0.481 8.157 1.00 34.34 161 PHE A CA 1
ATOM 1224 C C . PHE A 1 161 ? -45.327 0.074 7.188 1.00 34.34 161 PHE A C 1
ATOM 1226 O O . PHE A 1 161 ? -44.138 0.025 7.485 1.00 34.34 161 PHE A O 1
ATOM 1233 N N . GLY A 1 162 ? -45.773 0.674 6.077 1.00 36.00 162 GLY A N 1
ATOM 1234 C CA . GLY A 1 162 ? -45.175 1.882 5.486 1.00 36.00 162 GLY A CA 1
ATOM 1235 C C . GLY A 1 162 ? -43.736 1.820 4.964 1.00 36.00 162 GLY A C 1
ATOM 1236 O O . GLY A 1 162 ? -42.828 2.381 5.571 1.00 36.00 162 GLY A O 1
ATOM 1237 N N . SER A 1 163 ? -43.548 1.283 3.756 1.00 34.91 163 SER A N 1
ATOM 1238 C CA . SER A 1 163 ? -42.351 1.529 2.942 1.00 34.91 163 SER A CA 1
ATOM 1239 C C . SER A 1 163 ? -42.306 2.987 2.466 1.00 34.91 163 SER A C 1
ATOM 1241 O O . SER A 1 163 ? -42.742 3.319 1.366 1.00 34.91 163 SER A O 1
ATOM 1243 N N . GLY A 1 164 ? -41.761 3.869 3.303 1.00 35.78 164 GLY A N 1
ATOM 1244 C CA . GLY A 1 164 ? -41.242 5.158 2.861 1.00 35.78 164 GLY A CA 1
ATOM 1245 C C . GLY A 1 164 ? -40.014 4.919 1.986 1.00 35.78 164 GLY A C 1
ATOM 1246 O O . GLY A 1 164 ? -38.980 4.457 2.468 1.00 35.78 164 GLY A O 1
ATOM 1247 N N . ALA A 1 165 ? -40.134 5.193 0.688 1.00 38.22 165 ALA A N 1
ATOM 1248 C CA . ALA A 1 165 ? -39.027 5.145 -0.254 1.00 38.22 165 ALA A CA 1
ATOM 1249 C C . ALA A 1 165 ? -37.982 6.206 0.134 1.00 38.22 165 ALA A C 1
ATOM 1251 O O . ALA A 1 165 ? -38.074 7.363 -0.270 1.00 38.22 165 ALA A O 1
ATOM 1252 N N . SER A 1 166 ? -36.985 5.821 0.938 1.00 45.09 166 SER A N 1
ATOM 1253 C CA . SER A 1 166 ? -35.766 6.616 1.066 1.00 45.09 166 SER A CA 1
ATOM 1254 C C . SER A 1 166 ? -35.100 6.630 -0.305 1.00 45.09 166 SER A C 1
ATOM 1256 O O . SER A 1 166 ? -34.676 5.586 -0.806 1.00 45.09 166 SER A O 1
ATOM 1258 N N . ALA A 1 167 ? -35.073 7.804 -0.940 1.00 43.41 167 ALA A N 1
ATOM 1259 C CA . ALA A 1 167 ? -34.305 8.045 -2.152 1.00 43.41 167 ALA A CA 1
ATOM 1260 C C . ALA A 1 167 ? -32.908 7.442 -1.952 1.00 43.41 167 ALA A C 1
ATOM 1262 O O . ALA A 1 167 ? -32.215 7.743 -0.977 1.00 43.41 167 ALA A O 1
ATOM 1263 N N . GLY A 1 168 ? -32.588 6.464 -2.797 1.00 45.09 168 GLY A N 1
ATOM 1264 C CA . GLY A 1 168 ? -31.524 5.505 -2.560 1.00 45.09 168 GLY A CA 1
ATOM 1265 C C . GLY A 1 168 ? -30.172 6.182 -2.402 1.00 45.09 168 GLY A C 1
ATOM 1266 O O . GLY A 1 168 ? -29.560 6.522 -3.405 1.00 45.09 168 GLY A O 1
ATOM 1267 N N . ALA A 1 169 ? -29.704 6.348 -1.162 1.00 54.56 169 ALA A N 1
ATOM 1268 C CA . ALA A 1 169 ? -28.297 6.607 -0.865 1.00 54.56 169 ALA A CA 1
ATOM 1269 C C . ALA A 1 169 ? -27.442 5.614 -1.668 1.00 54.56 169 ALA A C 1
ATOM 1271 O O . ALA A 1 169 ? -27.477 4.409 -1.404 1.00 54.56 169 ALA A O 1
ATOM 1272 N N . SER A 1 170 ? -26.804 6.113 -2.725 1.00 59.09 170 SER A N 1
ATOM 1273 C CA . SER A 1 170 ? -25.818 5.393 -3.514 1.00 59.09 170 SER A CA 1
ATOM 1274 C C . SER A 1 170 ? -24.495 5.498 -2.776 1.00 59.09 170 SER A C 1
ATOM 1276 O O . SER A 1 170 ? -24.021 6.613 -2.551 1.00 59.09 170 SER A O 1
ATOM 1278 N N . ASP A 1 171 ? -23.900 4.365 -2.426 1.00 73.56 171 ASP A N 1
ATOM 1279 C CA . ASP A 1 171 ? -22.581 4.369 -1.808 1.00 73.56 171 ASP A CA 1
ATOM 1280 C C . ASP A 1 171 ? -21.532 4.612 -2.893 1.00 73.56 171 ASP A C 1
ATOM 1282 O O . ASP A 1 171 ? -21.465 3.901 -3.908 1.00 73.56 171 ASP A O 1
ATOM 1286 N N . GLN A 1 172 ? -20.747 5.666 -2.691 1.00 80.25 172 GLN A N 1
ATOM 1287 C CA . GLN A 1 172 ? -19.642 6.023 -3.564 1.00 80.25 172 GLN A CA 1
ATOM 1288 C C . GLN A 1 172 ? -18.472 5.069 -3.301 1.00 80.25 172 GLN A C 1
ATOM 1290 O O . GLN A 1 172 ? -17.959 4.978 -2.190 1.00 80.25 172 GLN A O 1
ATOM 1295 N N . LEU A 1 173 ? -18.056 4.358 -4.344 1.00 81.62 173 LEU A N 1
ATOM 1296 C CA . LEU A 1 173 ? -16.823 3.590 -4.382 1.00 81.62 173 LEU A CA 1
ATOM 1297 C C . LEU A 1 173 ? -15.682 4.540 -4.746 1.00 81.62 173 LEU A C 1
ATOM 1299 O O . LEU A 1 173 ? -15.759 5.225 -5.765 1.00 81.62 173 LEU A O 1
ATOM 1303 N N . ASP A 1 174 ? -14.626 4.552 -3.941 1.00 81.50 174 ASP A N 1
ATOM 1304 C CA . ASP A 1 174 ? -13.342 5.167 -4.278 1.00 81.50 174 ASP A CA 1
ATOM 1305 C C . ASP A 1 174 ? -12.230 4.246 -3.766 1.00 81.50 174 ASP A C 1
ATOM 1307 O O . ASP A 1 174 ? -12.057 4.053 -2.562 1.00 81.50 174 ASP A O 1
ATOM 1311 N N . VAL A 1 175 ? -11.534 3.597 -4.694 1.00 80.19 175 VAL A N 1
ATOM 1312 C CA . VAL A 1 175 ? -10.500 2.596 -4.429 1.00 80.19 175 VAL A CA 1
ATOM 1313 C C . VAL A 1 175 ? -9.241 3.000 -5.172 1.00 80.19 175 VAL A C 1
ATOM 1315 O O . VAL A 1 175 ? -9.287 3.385 -6.334 1.00 80.19 175 VAL A O 1
ATOM 1318 N N . SER A 1 176 ? -8.091 2.895 -4.517 1.00 73.38 176 SER A N 1
ATOM 1319 C CA . SER A 1 176 ? -6.788 3.020 -5.174 1.00 73.38 176 SER A CA 1
ATOM 1320 C C . SER A 1 176 ? -6.126 1.652 -5.248 1.00 73.38 176 SER A C 1
ATOM 1322 O O . SER A 1 176 ? -6.252 0.853 -4.322 1.00 73.38 176 SER A O 1
ATOM 1324 N N . ASP A 1 177 ? -5.457 1.375 -6.361 1.00 82.06 177 ASP A N 1
ATOM 1325 C CA . ASP A 1 177 ? -4.806 0.094 -6.611 1.00 82.06 177 ASP A CA 1
ATOM 1326 C C . ASP A 1 177 ? -3.577 0.272 -7.524 1.00 82.06 177 ASP A C 1
ATOM 1328 O O . ASP A 1 177 ? -3.320 1.356 -8.069 1.00 82.06 177 ASP A O 1
ATOM 1332 N N . SER A 1 178 ? -2.778 -0.782 -7.668 1.00 78.62 178 SER A N 1
ATOM 1333 C CA . SER A 1 178 ? -1.592 -0.788 -8.521 1.00 78.62 178 SER A CA 1
ATOM 1334 C C . SER A 1 178 ? -1.436 -2.107 -9.256 1.00 78.62 178 SER A C 1
ATOM 1336 O O . SER A 1 178 ? -1.530 -3.167 -8.644 1.00 78.62 178 SER A O 1
ATOM 1338 N N . ALA A 1 179 ? -1.105 -2.033 -10.541 1.00 78.19 179 ALA A N 1
ATOM 1339 C CA . ALA A 1 179 ? -0.816 -3.200 -11.357 1.00 78.19 179 ALA A CA 1
ATOM 1340 C C . ALA A 1 179 ? 0.544 -3.060 -12.040 1.00 78.19 179 ALA A C 1
ATOM 1342 O O . ALA A 1 179 ? 0.879 -2.021 -12.614 1.00 78.19 179 ALA A O 1
ATOM 1343 N N . GLU A 1 180 ? 1.310 -4.147 -12.039 1.00 78.69 180 GLU A N 1
ATOM 1344 C CA . GLU A 1 180 ? 2.531 -4.228 -12.824 1.00 78.69 180 GLU A CA 1
ATOM 1345 C C . GLU A 1 180 ? 2.197 -4.520 -14.290 1.00 78.69 180 GLU A C 1
ATOM 1347 O O . GLU A 1 180 ? 1.731 -5.604 -14.647 1.00 78.69 180 GLU A O 1
ATOM 1352 N N . LEU A 1 181 ? 2.442 -3.532 -15.145 1.00 85.19 181 LEU A N 1
ATOM 1353 C CA . LEU A 1 181 ? 2.112 -3.545 -16.560 1.00 85.19 181 LEU A CA 1
ATOM 1354 C C . LEU A 1 181 ? 3.380 -3.580 -17.417 1.00 85.19 181 LEU A C 1
ATOM 1356 O O . LEU A 1 181 ? 4.468 -3.182 -17.010 1.00 85.19 181 LEU A O 1
ATOM 1360 N N . THR A 1 182 ? 3.243 -4.043 -18.651 1.00 86.62 182 THR A N 1
ATOM 1361 C CA . THR A 1 182 ? 4.293 -3.926 -19.668 1.00 86.62 182 THR A CA 1
ATOM 1362 C C . THR A 1 182 ? 3.678 -3.198 -20.842 1.00 86.62 182 THR A C 1
ATOM 1364 O O . THR A 1 182 ? 2.729 -3.712 -21.431 1.00 86.62 182 THR A O 1
ATOM 1367 N N . TYR A 1 183 ? 4.178 -1.998 -21.119 1.00 90.00 183 TYR A N 1
ATOM 1368 C CA . TYR A 1 183 ? 3.749 -1.150 -22.224 1.00 90.00 183 TYR A CA 1
ATOM 1369 C C . TYR A 1 183 ? 4.893 -0.220 -22.625 1.00 90.00 183 TYR A C 1
ATOM 1371 O O . TYR A 1 183 ? 5.730 0.164 -21.804 1.00 90.00 183 TYR A O 1
ATOM 1379 N N . THR A 1 184 ? 4.905 0.150 -23.895 1.00 89.44 184 THR A N 1
ATOM 1380 C CA . THR A 1 184 ? 5.880 1.044 -24.522 1.00 89.44 184 THR A CA 1
ATOM 1381 C C . THR A 1 184 ? 5.280 2.408 -24.834 1.00 89.44 184 THR A C 1
ATOM 1383 O O . THR A 1 184 ? 5.989 3.413 -24.797 1.00 89.44 184 THR A O 1
ATOM 1386 N N . THR A 1 185 ? 3.968 2.468 -25.079 1.00 92.25 185 THR A N 1
ATOM 1387 C CA . THR A 1 185 ? 3.268 3.707 -25.433 1.00 92.25 185 THR A CA 1
ATOM 1388 C C . THR A 1 185 ? 2.180 4.067 -24.425 1.00 92.25 185 THR A C 1
ATOM 1390 O O . THR A 1 185 ? 1.656 3.222 -23.700 1.00 92.25 185 THR A O 1
ATOM 1393 N N . THR A 1 186 ? 1.808 5.348 -24.389 1.00 92.69 186 THR A N 1
ATOM 1394 C CA . THR A 1 186 ? 0.672 5.831 -23.590 1.00 92.69 186 THR A CA 1
ATOM 1395 C C . THR A 1 186 ? -0.639 5.168 -24.016 1.00 92.69 186 THR A C 1
ATOM 1397 O O . THR A 1 186 ? -1.445 4.835 -23.157 1.00 92.69 186 THR A O 1
ATOM 1400 N N . ALA A 1 187 ? -0.821 4.910 -25.316 1.00 93.81 187 ALA A N 1
ATOM 1401 C CA . ALA A 1 187 ? -2.007 4.228 -25.831 1.00 93.81 187 ALA A CA 1
ATOM 1402 C C . ALA A 1 187 ? -2.124 2.799 -25.277 1.00 93.81 187 ALA A C 1
ATOM 1404 O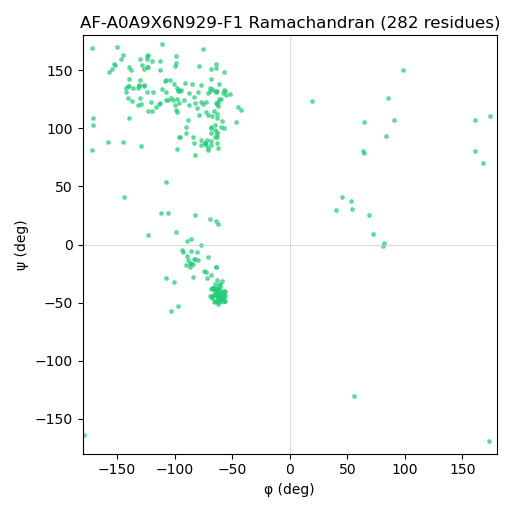 O . ALA A 1 187 ? -3.159 2.439 -24.731 1.00 93.81 187 ALA A O 1
ATOM 1405 N N . GLU A 1 188 ? -1.033 2.026 -25.297 1.00 93.06 188 GLU A N 1
ATOM 1406 C CA . GLU A 1 188 ? -1.005 0.678 -24.710 1.00 93.06 188 GLU A CA 1
ATOM 1407 C C . GLU A 1 188 ? -1.298 0.691 -23.203 1.00 93.06 188 GLU A C 1
ATOM 1409 O O . GLU A 1 188 ? -2.003 -0.180 -22.696 1.00 93.06 188 GLU A O 1
ATOM 1414 N N . ARG A 1 189 ? -0.772 1.680 -22.467 1.00 94.31 189 ARG A N 1
ATOM 1415 C CA . ARG A 1 189 ? -1.092 1.853 -21.043 1.00 94.31 189 ARG A CA 1
ATOM 1416 C C . ARG A 1 189 ? -2.587 2.065 -20.844 1.00 94.31 189 ARG A C 1
ATOM 1418 O O . ARG A 1 189 ? -3.177 1.441 -19.966 1.00 94.31 189 ARG A O 1
ATOM 1425 N N . ASP A 1 190 ? -3.174 2.966 -21.620 1.00 93.56 190 ASP A N 1
ATOM 1426 C CA . ASP A 1 190 ? -4.574 3.342 -21.478 1.00 93.56 190 ASP A CA 1
ATOM 1427 C C . ASP A 1 190 ? -5.489 2.169 -21.863 1.00 93.56 190 ASP A C 1
ATOM 1429 O O . ASP A 1 190 ? -6.443 1.893 -21.138 1.00 93.56 190 ASP A O 1
ATOM 1433 N N . ASP A 1 191 ? -5.132 1.386 -22.885 1.00 93.81 191 ASP A N 1
ATOM 1434 C CA . ASP A 1 191 ? -5.822 0.138 -23.237 1.00 93.81 191 ASP A CA 1
ATOM 1435 C C . ASP A 1 191 ? -5.769 -0.894 -22.099 1.00 93.81 191 ASP A C 1
ATOM 1437 O O . ASP A 1 191 ? -6.780 -1.518 -21.768 1.00 93.81 191 ASP A O 1
ATOM 1441 N N . LEU A 1 192 ? -4.610 -1.065 -21.452 1.00 93.81 192 LEU A N 1
ATOM 1442 C CA . LEU A 1 192 ? -4.478 -1.952 -20.289 1.00 93.81 192 LEU A CA 1
ATOM 1443 C C . LEU A 1 192 ? -5.298 -1.450 -19.092 1.00 93.81 192 LEU A C 1
ATOM 1445 O O . LEU A 1 192 ? -5.914 -2.253 -18.392 1.00 93.81 192 LEU A O 1
ATOM 144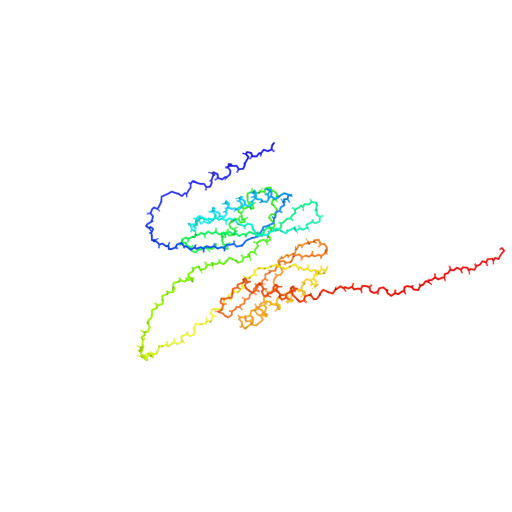9 N N . LEU A 1 193 ? -5.349 -0.136 -18.866 1.00 94.00 193 LEU A N 1
ATOM 1450 C CA . LEU A 1 193 ? -6.191 0.468 -17.832 1.00 94.00 193 LEU A CA 1
ATOM 1451 C C . LEU A 1 193 ? -7.683 0.262 -18.128 1.00 94.00 193 LEU A C 1
ATOM 1453 O O . LEU A 1 193 ? -8.445 -0.048 -17.213 1.00 94.00 193 LEU A O 1
ATOM 1457 N N . GLN A 1 194 ? -8.110 0.346 -19.389 1.00 95.06 194 GLN A N 1
ATOM 1458 C CA . GLN A 1 194 ? -9.486 0.015 -19.772 1.00 95.06 194 GLN A CA 1
ATOM 1459 C C . GLN A 1 194 ? -9.805 -1.470 -19.556 1.00 95.06 194 GLN A C 1
ATOM 1461 O O . GLN A 1 194 ? -10.888 -1.803 -19.073 1.00 95.06 194 GLN A O 1
ATOM 1466 N N . GLN A 1 195 ? -8.859 -2.375 -19.827 1.00 93.56 195 GLN A N 1
ATOM 1467 C CA . GLN A 1 195 ? -9.025 -3.798 -19.506 1.00 93.56 195 GLN A CA 1
ATOM 1468 C C . GLN A 1 195 ? -9.178 -4.024 -17.996 1.00 93.56 195 GLN A C 1
ATOM 1470 O O . GLN A 1 195 ? -10.076 -4.753 -17.572 1.00 93.56 195 GLN A O 1
ATOM 1475 N N . ILE A 1 196 ? -8.352 -3.363 -17.178 1.00 93.06 196 ILE A N 1
ATOM 1476 C CA . ILE A 1 196 ? -8.462 -3.388 -15.714 1.00 93.06 196 ILE A CA 1
ATOM 1477 C C . ILE A 1 196 ? -9.827 -2.860 -15.264 1.00 93.06 196 ILE A C 1
ATOM 1479 O O . ILE A 1 196 ? -10.489 -3.507 -14.455 1.00 93.06 196 ILE A O 1
ATOM 1483 N N . LEU A 1 197 ? -10.294 -1.736 -15.815 1.00 93.75 197 LEU A N 1
ATOM 1484 C CA . LEU A 1 197 ? -11.626 -1.197 -15.527 1.00 93.75 197 LEU A CA 1
ATOM 1485 C C . LEU A 1 197 ? -12.734 -2.211 -15.860 1.00 93.75 197 LEU A C 1
ATOM 1487 O O . LEU A 1 197 ? -13.677 -2.371 -15.085 1.00 93.75 197 LEU A O 1
ATOM 1491 N N . GLY A 1 198 ? -12.595 -2.944 -16.968 1.00 92.50 198 GLY A N 1
ATOM 1492 C CA . GLY A 1 198 ? -13.486 -4.048 -17.326 1.00 92.50 198 GLY A CA 1
ATOM 1493 C C . GLY A 1 198 ? -13.487 -5.177 -16.290 1.00 92.50 198 GLY A C 1
ATOM 1494 O O . GLY A 1 198 ? -14.551 -5.666 -15.913 1.00 92.50 198 GLY A O 1
ATOM 1495 N N . LEU A 1 199 ? -12.316 -5.554 -15.765 1.00 92.75 199 LEU A N 1
ATOM 1496 C CA . LEU A 1 199 ? -12.207 -6.539 -14.682 1.00 92.75 199 LEU A CA 1
ATOM 1497 C C . LEU A 1 199 ? -12.856 -6.046 -13.386 1.00 92.75 199 LEU A C 1
ATOM 1499 O O . LEU A 1 199 ? -13.532 -6.830 -12.724 1.00 92.75 199 LEU A O 1
ATOM 1503 N N . TRP A 1 200 ? -12.711 -4.762 -13.049 1.00 92.19 200 TRP A N 1
ATOM 1504 C CA . TRP A 1 200 ? -13.407 -4.145 -11.917 1.00 92.19 200 TRP A CA 1
ATOM 1505 C C . TRP A 1 200 ? -14.926 -4.199 -12.085 1.00 92.19 200 TRP A C 1
ATOM 1507 O O . TRP A 1 200 ? -15.625 -4.605 -11.157 1.00 92.19 200 TRP A O 1
ATOM 1517 N N . GLY A 1 201 ? -15.437 -3.865 -13.274 1.00 90.88 201 GLY A N 1
ATOM 1518 C CA . GLY A 1 201 ? -16.855 -4.024 -13.602 1.00 90.88 201 GLY A CA 1
ATOM 1519 C C . GLY A 1 201 ? -17.322 -5.471 -13.427 1.00 90.88 201 GLY A C 1
ATOM 1520 O O . GLY A 1 201 ? -18.290 -5.732 -12.717 1.00 90.88 201 GLY A O 1
ATOM 1521 N N . ASN A 1 202 ? -16.580 -6.432 -13.978 1.00 90.38 202 ASN A N 1
ATOM 1522 C CA . ASN A 1 202 ? -16.909 -7.854 -13.858 1.00 90.38 202 ASN A CA 1
ATOM 1523 C C . ASN A 1 202 ? -16.889 -8.346 -12.400 1.00 90.38 202 ASN A C 1
ATOM 1525 O O . ASN A 1 202 ? -17.789 -9.078 -11.995 1.00 90.38 202 ASN A O 1
ATOM 1529 N N . ALA A 1 203 ? -15.898 -7.929 -11.605 1.00 89.62 203 ALA A N 1
ATOM 1530 C CA . ALA A 1 203 ? -15.767 -8.304 -10.197 1.00 89.62 203 ALA A CA 1
ATOM 1531 C C . ALA A 1 203 ? -16.898 -7.725 -9.333 1.00 89.62 203 ALA A C 1
ATOM 1533 O O . ALA A 1 203 ? -17.397 -8.394 -8.428 1.00 89.62 203 ALA A O 1
ATOM 1534 N N . LEU A 1 204 ? -17.334 -6.498 -9.631 1.00 88.31 204 LEU A N 1
ATOM 1535 C CA . LEU A 1 204 ? -18.476 -5.865 -8.973 1.00 88.31 204 LEU A CA 1
ATOM 1536 C C . LEU A 1 204 ? -19.818 -6.474 -9.418 1.00 88.31 204 LEU A C 1
ATOM 1538 O O . LEU A 1 204 ? -20.799 -6.411 -8.674 1.00 88.31 204 LEU A O 1
ATOM 1542 N N . GLY A 1 205 ? -19.883 -7.086 -10.603 1.00 87.19 205 GLY A N 1
ATOM 1543 C CA . GLY A 1 205 ? -21.063 -7.790 -11.104 1.00 87.19 205 GLY A CA 1
ATOM 1544 C C . GLY A 1 205 ? -22.305 -6.896 -11.135 1.00 87.19 205 GLY A C 1
ATOM 1545 O O . GLY A 1 205 ? -22.273 -5.771 -11.610 1.00 87.19 205 GLY A O 1
ATOM 1546 N N . SER A 1 206 ? -23.431 -7.352 -10.590 1.00 81.88 206 SER A N 1
ATOM 1547 C CA . SER A 1 206 ? -24.651 -6.531 -10.525 1.00 81.88 206 SER A CA 1
ATOM 1548 C C . SER A 1 206 ? -24.633 -5.455 -9.425 1.00 81.88 206 SER A C 1
ATOM 1550 O O . SER A 1 206 ? -25.629 -4.748 -9.251 1.00 81.88 206 SER A O 1
ATOM 1552 N N . ALA A 1 207 ? -23.554 -5.358 -8.635 1.00 74.88 207 ALA A N 1
ATOM 1553 C CA . ALA A 1 207 ? -23.455 -4.429 -7.511 1.00 74.88 207 ALA A CA 1
ATOM 1554 C C . ALA A 1 207 ? -23.043 -3.007 -7.926 1.00 74.88 207 ALA A C 1
ATOM 1556 O O . ALA A 1 207 ? -23.195 -2.092 -7.120 1.00 74.88 207 ALA A O 1
ATOM 1557 N N . TYR A 1 208 ? -22.568 -2.782 -9.155 1.00 77.06 208 TYR A N 1
ATOM 1558 C CA . TYR A 1 208 ? -22.263 -1.435 -9.653 1.00 77.06 208 TYR A CA 1
ATOM 1559 C C . TYR A 1 208 ? -23.382 -0.881 -10.542 1.00 77.06 208 TYR A C 1
ATOM 1561 O O . TYR A 1 208 ? -24.154 -1.619 -11.159 1.00 77.06 208 TYR A O 1
ATOM 1569 N N . ILE A 1 209 ? -23.492 0.446 -10.598 1.00 73.88 209 ILE A N 1
ATOM 1570 C CA . ILE A 1 209 ? -24.377 1.124 -11.549 1.00 73.88 209 ILE A CA 1
ATOM 1571 C C . ILE A 1 209 ? -23.659 1.165 -12.901 1.00 73.88 209 ILE A C 1
ATOM 1573 O O . ILE A 1 209 ? -22.578 1.745 -13.013 1.00 73.88 209 ILE A O 1
ATOM 1577 N N . ALA A 1 210 ? -24.239 0.523 -13.920 1.00 70.12 210 ALA A N 1
ATOM 1578 C CA . ALA A 1 210 ? -23.664 0.455 -15.262 1.00 70.12 210 ALA A CA 1
ATOM 1579 C C . ALA A 1 210 ? -23.291 1.856 -15.786 1.00 70.12 210 ALA A C 1
ATOM 1581 O O . ALA A 1 210 ? -24.100 2.778 -15.723 1.00 70.12 210 ALA A O 1
ATOM 1582 N N . GLY A 1 211 ? -22.054 2.008 -16.272 1.00 71.81 211 GLY A N 1
ATOM 1583 C CA . GLY A 1 211 ? -21.506 3.289 -16.740 1.00 71.81 211 GLY A CA 1
ATOM 1584 C C . GLY A 1 211 ? -20.987 4.224 -15.639 1.00 71.81 211 GLY A C 1
ATOM 1585 O O . GLY A 1 211 ? -20.476 5.293 -15.953 1.00 71.81 211 GLY A O 1
ATOM 1586 N N . GLY A 1 212 ? -21.086 3.836 -14.364 1.00 82.31 212 GLY A N 1
ATOM 1587 C CA . GLY A 1 212 ? -20.647 4.657 -13.234 1.00 82.31 212 GLY A CA 1
ATOM 1588 C C . GLY A 1 212 ? -19.188 4.470 -12.816 1.00 82.31 212 GLY A C 1
ATOM 1589 O O . GLY A 1 212 ? -18.723 5.234 -11.979 1.00 82.31 212 GLY A O 1
ATOM 1590 N N . LEU A 1 213 ? -18.475 3.466 -13.342 1.00 89.81 213 LEU A N 1
ATOM 1591 C CA . LEU A 1 213 ? -17.078 3.218 -12.979 1.00 89.81 213 LEU A CA 1
ATOM 1592 C C . LEU A 1 213 ? -16.131 4.033 -13.856 1.00 89.81 213 LEU A C 1
ATOM 1594 O O . LEU A 1 213 ? -16.204 3.994 -15.082 1.00 89.81 213 LEU A O 1
ATOM 1598 N N . GLN A 1 214 ? -15.206 4.725 -13.209 1.00 92.75 214 GLN A N 1
ATOM 1599 C CA . GLN A 1 214 ? -14.159 5.509 -13.839 1.00 92.75 214 GLN A CA 1
ATOM 1600 C C . GLN A 1 214 ? -12.809 5.035 -13.324 1.00 92.75 214 GLN A C 1
ATOM 1602 O O . GLN A 1 214 ? -12.607 4.929 -12.112 1.00 92.75 214 GLN A O 1
ATOM 1607 N N . ILE A 1 215 ? -11.880 4.795 -14.247 1.00 93.12 215 ILE A N 1
ATOM 1608 C CA . ILE A 1 215 ? -10.472 4.606 -13.921 1.00 93.12 215 ILE A CA 1
ATOM 1609 C C . ILE A 1 215 ? -9.723 5.916 -14.125 1.00 93.12 215 ILE A C 1
ATOM 1611 O O . ILE A 1 215 ? -9.852 6.580 -15.153 1.00 93.12 215 ILE A O 1
ATOM 1615 N N . ARG A 1 216 ? -8.922 6.290 -13.136 1.00 91.12 216 ARG A N 1
ATOM 1616 C CA . ARG A 1 216 ? -8.030 7.440 -13.189 1.00 91.12 216 ARG A CA 1
ATOM 1617 C C . ARG A 1 216 ? -6.604 6.940 -13.101 1.00 91.12 216 ARG A C 1
ATOM 1619 O O . ARG A 1 216 ? -6.211 6.379 -12.083 1.00 91.12 216 ARG A O 1
ATOM 1626 N N . TYR A 1 217 ? -5.814 7.201 -14.134 1.00 90.38 217 TYR A N 1
ATOM 1627 C CA . TYR A 1 217 ? -4.367 7.078 -14.038 1.00 90.38 217 TYR A CA 1
ATOM 1628 C C . TYR A 1 217 ? -3.844 8.048 -12.973 1.00 90.38 217 TYR A C 1
ATOM 1630 O O . TYR A 1 217 ? -4.136 9.243 -13.021 1.00 90.38 217 TYR A O 1
ATOM 1638 N N . ILE A 1 218 ? -3.097 7.534 -11.999 1.00 79.25 218 ILE A N 1
ATOM 1639 C CA . ILE A 1 218 ? -2.488 8.359 -10.952 1.00 79.25 218 ILE A CA 1
ATOM 1640 C C . ILE A 1 218 ? -1.045 8.663 -11.343 1.00 79.25 218 ILE A C 1
ATOM 1642 O O . ILE A 1 218 ? -0.639 9.821 -11.356 1.00 79.25 218 ILE A O 1
ATOM 1646 N N . ARG A 1 219 ? -0.270 7.618 -11.652 1.00 75.81 219 ARG A N 1
ATOM 1647 C CA . ARG A 1 219 ? 1.133 7.704 -12.082 1.00 75.81 219 ARG A CA 1
ATOM 1648 C C . ARG A 1 219 ? 1.630 6.339 -12.551 1.00 75.81 219 ARG A C 1
ATOM 1650 O O . ARG A 1 219 ? 1.023 5.310 -12.254 1.00 75.81 219 ARG A O 1
ATOM 1657 N N . ASP A 1 220 ? 2.798 6.336 -13.168 1.00 84.19 220 ASP A N 1
ATOM 1658 C CA . ASP A 1 220 ? 3.573 5.151 -13.470 1.00 84.19 220 ASP A CA 1
ATOM 1659 C C . ASP A 1 220 ? 4.974 5.263 -12.884 1.00 84.19 220 ASP A C 1
ATOM 1661 O O . ASP A 1 220 ? 5.454 6.335 -12.512 1.00 84.19 220 ASP A O 1
ATOM 1665 N N . MET A 1 221 ? 5.632 4.122 -12.768 1.00 68.62 221 MET A N 1
ATOM 1666 C CA . MET A 1 221 ? 7.052 4.068 -12.480 1.00 68.62 221 MET A CA 1
ATOM 1667 C C . MET A 1 221 ? 7.694 2.944 -13.263 1.00 68.62 221 MET A C 1
ATOM 1669 O O . MET A 1 221 ? 7.154 1.845 -13.381 1.00 68.62 221 MET A O 1
ATOM 1673 N N . ALA A 1 222 ? 8.836 3.272 -13.856 1.00 77.69 222 ALA A N 1
ATOM 1674 C CA . ALA A 1 222 ? 9.626 2.320 -14.604 1.00 77.69 222 ALA A CA 1
ATOM 1675 C C . ALA A 1 222 ? 10.200 1.263 -13.655 1.00 77.69 222 ALA A C 1
ATOM 1677 O O . ALA A 1 222 ? 10.733 1.591 -12.597 1.00 77.69 222 ALA A O 1
ATOM 1678 N N . LEU A 1 223 ? 10.082 0.010 -14.071 1.00 67.81 223 LEU A N 1
ATOM 1679 C CA . LEU A 1 223 ? 10.758 -1.143 -13.501 1.00 67.81 223 LEU A CA 1
ATOM 1680 C C . LEU A 1 223 ? 11.791 -1.646 -14.519 1.00 67.81 223 LEU A C 1
ATOM 1682 O O . LEU A 1 223 ? 11.841 -1.203 -15.673 1.00 67.81 223 LEU A O 1
ATOM 1686 N N . SER A 1 224 ? 12.614 -2.604 -14.109 1.00 70.06 224 SER A N 1
ATOM 1687 C CA . SER A 1 224 ? 13.560 -3.254 -15.011 1.00 70.06 224 SER A CA 1
ATOM 1688 C C . SER A 1 224 ? 12.855 -4.037 -16.131 1.00 70.06 224 SER A C 1
ATOM 1690 O O . SER A 1 224 ? 11.693 -4.441 -16.035 1.00 70.06 224 SER A O 1
ATOM 1692 N N . GLY A 1 225 ? 13.566 -4.230 -17.246 1.00 75.62 225 GLY A N 1
ATOM 1693 C CA . GLY A 1 225 ? 13.076 -5.034 -18.372 1.00 75.62 225 GLY A CA 1
ATOM 1694 C C . GLY A 1 225 ? 11.897 -4.422 -19.138 1.00 75.62 225 GLY A C 1
ATOM 1695 O O . GLY A 1 225 ? 11.109 -5.161 -19.719 1.00 75.62 225 GLY A O 1
ATOM 1696 N N . GLY A 1 226 ? 11.737 -3.093 -19.112 1.00 77.81 226 GLY A N 1
ATOM 1697 C CA . GLY A 1 226 ? 10.634 -2.399 -19.794 1.00 77.81 226 GLY A CA 1
ATOM 1698 C C . GLY A 1 226 ? 9.266 -2.590 -19.127 1.00 77.81 226 GLY A C 1
ATOM 1699 O O . GLY A 1 226 ? 8.241 -2.206 -19.690 1.00 77.81 226 GLY A O 1
ATOM 1700 N N . ARG A 1 227 ? 9.231 -3.186 -17.930 1.00 75.19 227 ARG A N 1
ATOM 1701 C CA . ARG A 1 227 ? 8.025 -3.285 -17.103 1.00 75.19 227 ARG A CA 1
ATOM 1702 C C . ARG A 1 227 ? 7.807 -1.953 -16.393 1.00 75.19 227 ARG A C 1
ATOM 1704 O O . ARG A 1 227 ? 8.743 -1.186 -16.184 1.00 75.19 227 ARG A O 1
ATOM 1711 N N . ARG A 1 228 ? 6.564 -1.637 -16.053 1.00 81.69 228 ARG A N 1
ATOM 1712 C CA . ARG A 1 228 ? 6.191 -0.395 -15.377 1.00 81.69 228 ARG A CA 1
ATOM 1713 C C . ARG A 1 228 ? 5.089 -0.702 -14.376 1.00 81.69 228 ARG A C 1
ATOM 1715 O O . ARG A 1 228 ? 4.110 -1.351 -14.724 1.00 81.69 228 ARG A O 1
ATOM 1722 N N . ASN A 1 229 ? 5.227 -0.246 -13.140 1.00 74.94 229 ASN A N 1
ATOM 1723 C CA . ASN A 1 229 ? 4.149 -0.360 -12.168 1.00 74.94 229 ASN A CA 1
ATOM 1724 C C . ASN A 1 229 ? 3.229 0.855 -12.306 1.00 74.94 229 ASN A C 1
ATOM 1726 O O . ASN A 1 229 ? 3.684 1.995 -12.181 1.00 74.94 229 ASN A O 1
ATOM 1730 N N . VAL A 1 230 ? 1.954 0.624 -12.606 1.00 83.44 230 VAL A N 1
ATOM 1731 C CA . VAL A 1 230 ? 0.964 1.680 -12.830 1.00 83.44 230 VAL A CA 1
ATOM 1732 C C . VAL A 1 230 ? 0.019 1.740 -11.650 1.00 83.44 230 VAL A C 1
ATOM 1734 O O . VAL A 1 230 ? -0.643 0.760 -11.318 1.00 83.44 230 VAL A O 1
ATOM 1737 N N . PHE A 1 231 ? -0.072 2.922 -11.052 1.00 78.31 231 PHE A N 1
ATOM 1738 C CA . PHE A 1 231 ? -1.051 3.219 -10.019 1.00 78.31 231 PHE A CA 1
ATOM 1739 C C . PHE A 1 231 ? -2.269 3.858 -10.647 1.00 78.31 231 PHE A C 1
ATOM 1741 O O . PHE A 1 231 ? -2.167 4.819 -11.422 1.00 78.31 231 PHE A O 1
ATOM 1748 N N . TYR A 1 232 ? -3.426 3.363 -10.249 1.00 86.94 232 TYR A N 1
ATOM 1749 C CA . TYR A 1 232 ? -4.695 3.835 -10.751 1.00 86.94 232 TYR A CA 1
ATOM 1750 C C . TYR A 1 232 ? -5.714 3.926 -9.615 1.00 86.94 232 TYR A C 1
ATOM 1752 O O . TYR A 1 232 ? -5.611 3.259 -8.589 1.00 86.94 232 TYR A O 1
ATOM 1760 N N . GLY A 1 233 ? -6.680 4.822 -9.779 1.00 81.06 233 GLY A N 1
ATOM 1761 C CA . GLY A 1 233 ? -7.847 4.928 -8.915 1.00 81.06 233 GLY A CA 1
ATOM 1762 C C . GLY A 1 233 ? -9.077 4.438 -9.659 1.00 81.06 233 GLY A C 1
ATOM 1763 O O . GLY A 1 233 ? -9.222 4.728 -10.844 1.00 81.06 233 GLY A O 1
ATOM 1764 N N . ILE A 1 234 ? -9.956 3.726 -8.971 1.00 89.56 234 ILE A N 1
ATOM 1765 C CA . ILE A 1 234 ? -11.277 3.327 -9.436 1.00 89.56 234 ILE A CA 1
ATOM 1766 C C . ILE A 1 234 ? -12.292 4.067 -8.587 1.00 89.56 234 ILE A C 1
ATOM 1768 O O . ILE A 1 234 ? -12.311 3.922 -7.370 1.00 89.56 234 ILE A O 1
ATOM 1772 N N . SER A 1 235 ? -13.154 4.838 -9.235 1.00 87.69 235 SER A N 1
ATOM 1773 C CA . SER A 1 235 ? -14.262 5.506 -8.559 1.00 87.69 235 SER A CA 1
ATOM 1774 C C . SER A 1 235 ? -15.579 5.187 -9.246 1.00 87.69 235 SER A C 1
ATOM 1776 O O . SER A 1 235 ? -15.601 4.919 -10.446 1.00 87.69 235 SER A O 1
ATOM 1778 N N . GLY A 1 236 ? -16.678 5.186 -8.500 1.00 87.12 236 GLY A N 1
ATOM 1779 C CA . GLY A 1 236 ? -18.004 5.017 -9.077 1.00 87.12 236 GLY A CA 1
ATOM 1780 C C . GLY A 1 236 ? -19.110 4.885 -8.048 1.00 87.12 236 GLY A C 1
ATOM 1781 O O . GLY A 1 236 ? -18.909 5.127 -6.864 1.00 87.12 236 GLY A O 1
ATOM 1782 N N . GLN A 1 237 ? -20.301 4.510 -8.503 1.00 83.81 237 GLN A N 1
ATOM 1783 C CA . GLN A 1 237 ? -21.460 4.312 -7.634 1.00 83.81 237 GLN A CA 1
ATOM 1784 C C . GLN A 1 237 ? -21.833 2.833 -7.555 1.00 83.81 237 GLN A C 1
ATOM 1786 O O . GLN A 1 237 ? -21.940 2.142 -8.575 1.00 83.81 237 GLN A O 1
ATOM 1791 N N . THR A 1 238 ? -22.071 2.361 -6.334 1.00 80.75 238 THR A N 1
ATOM 1792 C CA . THR A 1 238 ? -22.509 0.990 -6.061 1.00 80.75 238 THR A CA 1
ATOM 1793 C C . THR A 1 238 ? -23.930 0.967 -5.510 1.00 80.75 238 THR A C 1
ATOM 1795 O O . THR A 1 238 ? -24.415 1.906 -4.875 1.00 80.75 238 THR A O 1
ATOM 1798 N N . ARG A 1 239 ? -24.641 -0.125 -5.786 1.00 79.06 239 ARG A N 1
ATOM 1799 C CA . ARG A 1 239 ? -25.990 -0.373 -5.285 1.00 79.06 239 ARG A CA 1
ATOM 1800 C C . ARG A 1 239 ? -25.896 -0.955 -3.876 1.00 79.06 239 ARG A C 1
ATOM 1802 O O . ARG A 1 239 ? -25.867 -2.173 -3.745 1.00 79.06 239 ARG A O 1
ATOM 1809 N N . ARG A 1 240 ? -25.844 -0.082 -2.857 1.00 64.44 240 ARG A N 1
ATOM 1810 C CA . ARG A 1 240 ? -26.065 -0.346 -1.409 1.00 64.44 240 ARG A CA 1
ATOM 1811 C C . ARG A 1 240 ? -25.482 -1.654 -0.850 1.00 64.44 240 ARG A C 1
ATOM 1813 O O . ARG A 1 240 ? -26.032 -2.241 0.081 1.00 64.44 240 ARG A O 1
ATOM 1820 N N . ARG A 1 241 ? -24.388 -2.149 -1.421 1.00 63.94 241 ARG A N 1
ATOM 1821 C CA . ARG A 1 241 ? -23.738 -3.375 -0.977 1.00 63.94 241 ARG A CA 1
ATOM 1822 C C . ARG A 1 241 ? -22.340 -2.998 -0.559 1.00 63.94 241 ARG A C 1
ATOM 1824 O O . ARG A 1 241 ? -21.537 -2.606 -1.398 1.00 63.94 241 ARG A O 1
ATOM 1831 N N . THR A 1 242 ? -22.054 -3.157 0.725 1.00 67.81 242 THR A N 1
ATOM 1832 C CA . THR A 1 242 ? -20.685 -3.146 1.222 1.00 67.81 242 THR A CA 1
ATOM 1833 C C . THR A 1 242 ? -19.942 -4.268 0.513 1.00 67.81 242 THR A C 1
ATOM 1835 O O . THR A 1 242 ? -20.203 -5.447 0.762 1.00 67.81 242 THR A O 1
ATOM 1838 N N 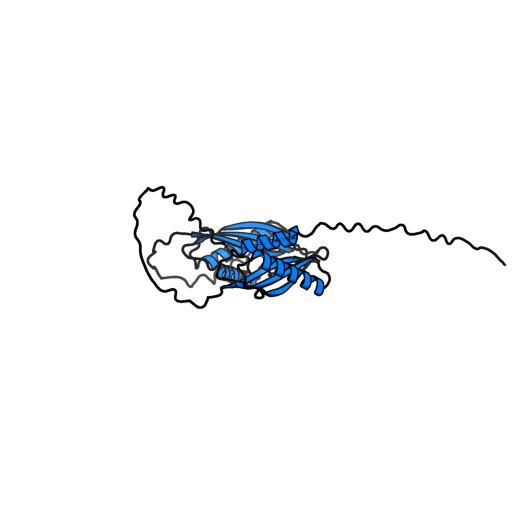. VAL A 1 243 ? -19.076 -3.914 -0.434 1.00 70.50 243 VAL A N 1
ATOM 1839 C CA . VAL A 1 243 ? -18.233 -4.890 -1.118 1.00 70.50 243 VAL A CA 1
ATOM 1840 C C . VAL A 1 243 ? -16.857 -4.874 -0.456 1.00 70.50 243 VAL A C 1
ATOM 1842 O O . VAL A 1 243 ? -16.256 -3.802 -0.363 1.00 70.50 243 VAL A O 1
ATOM 1845 N N . PRO A 1 244 ? -16.333 -6.021 0.015 1.00 77.88 244 PRO A N 1
ATOM 1846 C CA . PRO A 1 244 ? -14.997 -6.070 0.592 1.00 77.88 244 PRO A CA 1
ATOM 1847 C C . PRO A 1 244 ? -13.963 -5.711 -0.480 1.00 77.88 244 PRO A C 1
ATOM 1849 O O . PRO A 1 244 ? -13.721 -6.485 -1.407 1.00 77.88 244 PRO A O 1
ATOM 1852 N N . VAL A 1 245 ? -13.349 -4.531 -0.360 1.00 76.62 245 VAL A N 1
ATOM 1853 C CA . VAL A 1 245 ? -12.409 -3.995 -1.363 1.00 76.62 245 VAL A CA 1
ATOM 1854 C C . VAL A 1 245 ? -11.257 -4.966 -1.635 1.00 76.62 245 VAL A C 1
ATOM 1856 O O . VAL A 1 245 ? -10.908 -5.181 -2.790 1.00 76.62 245 VAL A O 1
ATOM 1859 N N . LEU A 1 246 ? -10.734 -5.628 -0.598 1.00 69.12 246 LEU A N 1
ATOM 1860 C CA . LEU A 1 246 ? -9.659 -6.618 -0.736 1.00 69.12 246 LEU A CA 1
ATOM 1861 C C . LEU A 1 246 ? -10.074 -7.816 -1.600 1.00 69.12 246 LEU A C 1
ATOM 1863 O O . LEU A 1 246 ? -9.317 -8.259 -2.457 1.00 69.12 246 LEU A O 1
ATOM 1867 N N . GLN A 1 247 ? -11.301 -8.313 -1.423 1.00 75.19 247 GLN A N 1
ATOM 1868 C CA . GLN A 1 247 ? -11.805 -9.429 -2.221 1.00 75.19 247 GLN A CA 1
ATOM 1869 C C . GLN A 1 247 ? -11.963 -9.027 -3.693 1.00 75.19 247 GLN A C 1
ATOM 1871 O O . GLN A 1 247 ? -11.677 -9.830 -4.580 1.00 75.19 247 GLN A O 1
ATOM 1876 N N . LEU A 1 248 ? -12.389 -7.787 -3.959 1.00 82.94 248 LEU A N 1
ATOM 1877 C CA . LEU A 1 248 ? -12.458 -7.251 -5.319 1.00 82.94 248 LEU A CA 1
ATOM 1878 C C . LEU A 1 248 ? -11.071 -7.136 -5.951 1.00 82.94 248 LEU A C 1
ATOM 1880 O O . LEU A 1 248 ? -10.886 -7.625 -7.064 1.00 82.94 248 LEU A O 1
ATOM 1884 N N . GLN A 1 249 ? -10.103 -6.552 -5.240 1.00 81.25 249 GLN A N 1
ATOM 1885 C CA . GLN A 1 249 ? -8.720 -6.433 -5.711 1.00 81.25 249 GLN A CA 1
ATOM 1886 C C . GLN A 1 249 ? -8.132 -7.809 -6.047 1.00 81.25 249 GLN A C 1
ATOM 1888 O O . GLN A 1 249 ? -7.580 -7.996 -7.128 1.00 81.25 249 GLN A O 1
ATOM 1893 N N . ASP A 1 250 ? -8.335 -8.812 -5.190 1.00 74.19 250 ASP A N 1
ATOM 1894 C CA . ASP A 1 250 ? -7.871 -10.182 -5.438 1.00 74.19 250 ASP A CA 1
ATOM 1895 C C . ASP A 1 250 ? -8.520 -10.825 -6.671 1.00 74.19 250 ASP A C 1
ATOM 1897 O O . ASP A 1 250 ? -7.879 -11.586 -7.403 1.00 74.19 250 ASP A O 1
ATOM 1901 N N . VAL A 1 251 ? -9.807 -10.568 -6.921 1.00 81.50 251 VAL A N 1
ATOM 1902 C CA . VAL A 1 251 ? -10.489 -11.047 -8.135 1.00 81.50 251 VAL A CA 1
ATOM 1903 C C . VAL A 1 251 ? -9.925 -10.354 -9.374 1.00 81.50 251 VAL A C 1
ATOM 1905 O O . VAL A 1 251 ? -9.616 -11.034 -10.354 1.00 81.50 251 VAL A O 1
ATOM 1908 N N . VAL A 1 252 ? -9.730 -9.034 -9.322 1.00 87.19 252 VAL A N 1
ATOM 1909 C CA . VAL A 1 252 ? -9.173 -8.250 -10.433 1.00 87.19 252 VAL A CA 1
ATOM 1910 C C . VAL A 1 252 ? -7.746 -8.685 -10.745 1.00 87.19 252 VAL A C 1
ATOM 1912 O O . VAL A 1 252 ? -7.445 -8.983 -11.898 1.00 87.19 252 VAL A O 1
ATOM 1915 N N . HIS A 1 253 ? -6.881 -8.809 -9.738 1.00 83.19 253 HIS A N 1
ATOM 1916 C CA . HIS A 1 253 ? -5.502 -9.252 -9.926 1.00 83.19 253 HIS A CA 1
ATOM 1917 C C . HIS A 1 253 ? -5.426 -10.674 -10.480 1.00 83.19 253 HIS A C 1
ATOM 1919 O O . HIS A 1 253 ? -4.681 -10.920 -11.429 1.00 83.19 253 HIS A O 1
ATOM 1925 N N . ARG A 1 254 ? -6.238 -11.611 -9.975 1.00 79.19 254 ARG A N 1
ATOM 1926 C CA . ARG A 1 254 ? -6.285 -12.968 -10.546 1.00 79.19 254 ARG A CA 1
ATOM 1927 C C . ARG A 1 254 ? -6.777 -12.971 -11.988 1.00 79.19 254 ARG A C 1
ATOM 1929 O O . ARG A 1 254 ? -6.211 -13.696 -12.801 1.00 79.19 254 ARG A O 1
ATOM 1936 N N . GLY A 1 255 ? -7.775 -12.153 -12.318 1.00 84.38 255 GLY A N 1
ATOM 1937 C CA . GLY A 1 255 ? -8.234 -11.981 -13.694 1.00 84.38 255 GLY A CA 1
ATOM 1938 C C . GLY A 1 255 ? -7.130 -11.420 -14.589 1.00 84.38 255 GLY A C 1
ATOM 1939 O O . GLY A 1 255 ? -6.821 -11.987 -15.627 1.00 84.38 255 GLY A O 1
ATOM 1940 N N . PHE A 1 256 ? -6.467 -10.350 -14.164 1.00 84.00 256 PHE A N 1
ATOM 1941 C CA . PHE A 1 256 ? -5.480 -9.662 -14.990 1.00 84.00 256 PHE A CA 1
ATOM 1942 C C . PHE A 1 256 ? -4.199 -10.481 -15.210 1.00 84.00 256 PHE A C 1
ATOM 1944 O O . PHE A 1 256 ? -3.706 -10.580 -16.334 1.00 84.00 256 PHE A O 1
ATOM 1951 N N . PHE A 1 257 ? -3.667 -11.104 -14.154 1.00 76.19 257 PHE A N 1
ATOM 1952 C CA . PHE A 1 257 ? -2.432 -11.892 -14.236 1.00 76.19 257 PHE A CA 1
ATOM 1953 C C . PHE A 1 257 ? -2.668 -13.332 -14.704 1.00 76.19 257 PHE A C 1
ATOM 1955 O O . PHE A 1 257 ? -1.790 -13.915 -15.336 1.00 76.19 257 PHE A O 1
ATOM 1962 N N . GLY A 1 258 ? -3.851 -13.899 -14.450 1.00 71.12 258 GLY A N 1
ATOM 1963 C CA . GLY A 1 258 ? -4.223 -15.238 -14.912 1.00 71.12 258 GLY A CA 1
ATOM 1964 C C . GLY A 1 258 ? -4.552 -15.311 -16.406 1.00 71.12 258 GLY A C 1
ATOM 1965 O O . GLY A 1 258 ? -4.432 -16.379 -17.000 1.00 71.12 258 GLY A O 1
ATOM 1966 N N . LEU A 1 259 ? -4.925 -14.188 -17.031 1.00 54.09 259 LEU A N 1
ATOM 1967 C CA . LEU A 1 259 ? -5.308 -14.122 -18.447 1.00 54.09 259 LEU A CA 1
ATOM 1968 C C . LEU A 1 259 ? -4.148 -13.854 -19.413 1.00 54.09 259 LEU A C 1
ATOM 1970 O O . LEU A 1 259 ? -4.389 -13.754 -20.614 1.00 54.09 259 LEU A O 1
ATOM 1974 N N . ARG A 1 260 ? -2.895 -13.758 -18.948 1.00 47.12 260 ARG A N 1
ATOM 1975 C CA . ARG A 1 260 ? -1.738 -13.709 -19.854 1.00 47.12 260 ARG A CA 1
ATOM 1976 C C . ARG A 1 260 ? -1.242 -15.132 -20.132 1.00 47.12 260 ARG A C 1
ATOM 1978 O O . ARG A 1 260 ? -0.437 -15.641 -19.350 1.00 47.12 260 ARG A O 1
ATOM 1985 N N . PRO A 1 261 ? -1.646 -15.795 -21.238 1.00 33.94 261 PRO A N 1
ATOM 1986 C CA . PRO A 1 261 ? -0.881 -16.932 -21.715 1.00 33.94 261 PRO A CA 1
ATOM 1987 C C . PRO A 1 261 ? 0.547 -16.447 -21.964 1.00 33.94 261 PRO A C 1
ATOM 1989 O O . PRO A 1 261 ? 0.772 -15.385 -22.547 1.00 33.94 261 PRO A O 1
ATOM 1992 N N . ARG A 1 262 ? 1.519 -17.215 -21.476 1.00 31.30 262 ARG A N 1
ATOM 1993 C CA . ARG A 1 262 ? 2.945 -17.023 -21.732 1.00 31.30 262 ARG A CA 1
ATOM 1994 C C . ARG A 1 262 ? 3.177 -17.195 -23.235 1.00 31.30 262 ARG A C 1
ATOM 1996 O O . ARG A 1 262 ? 3.517 -18.281 -23.690 1.00 31.30 262 ARG A O 1
ATOM 2003 N N . VAL A 1 263 ? 2.940 -16.145 -24.020 1.00 27.42 263 VAL A N 1
ATOM 2004 C CA . VAL A 1 263 ? 3.327 -16.103 -25.429 1.00 27.42 263 VAL A CA 1
ATOM 2005 C C . VAL A 1 263 ? 4.839 -15.940 -25.441 1.00 27.42 263 VAL A C 1
ATOM 2007 O O . VAL A 1 263 ? 5.378 -14.837 -25.468 1.00 27.42 263 VAL A O 1
ATOM 2010 N N . THR A 1 264 ? 5.542 -17.067 -25.359 1.00 28.70 264 THR A N 1
ATOM 2011 C CA . THR A 1 264 ? 6.920 -17.153 -25.823 1.00 28.70 264 THR A CA 1
ATOM 2012 C C . THR A 1 264 ? 6.853 -16.889 -27.321 1.00 28.70 264 THR A C 1
ATOM 2014 O O . THR A 1 264 ? 6.512 -17.782 -28.092 1.00 28.70 264 THR A O 1
ATOM 2017 N N . ALA A 1 265 ? 7.101 -15.650 -27.739 1.00 26.67 265 ALA A N 1
ATOM 2018 C CA . ALA A 1 265 ? 7.312 -15.350 -29.143 1.00 26.67 265 ALA A CA 1
ATOM 2019 C C . ALA A 1 265 ? 8.575 -16.105 -29.579 1.00 26.67 265 ALA A C 1
ATOM 2021 O O . ALA A 1 265 ? 9.699 -15.658 -29.356 1.00 26.67 265 ALA A O 1
ATOM 2022 N N . THR A 1 266 ? 8.401 -17.298 -30.146 1.00 25.64 266 THR A N 1
ATOM 2023 C CA . THR A 1 266 ? 9.453 -17.946 -30.918 1.00 25.64 266 THR A CA 1
ATOM 2024 C C . THR A 1 266 ? 9.608 -17.102 -32.170 1.00 25.64 266 THR A C 1
ATOM 2026 O O . THR A 1 266 ? 8.787 -17.171 -33.082 1.00 25.64 266 THR A O 1
ATOM 2029 N N . LEU A 1 267 ? 10.624 -16.240 -32.184 1.00 26.16 267 LEU A N 1
ATOM 2030 C CA . LEU A 1 267 ? 11.037 -15.551 -33.395 1.00 26.16 267 LEU A CA 1
ATOM 2031 C C . LEU A 1 267 ? 11.551 -16.633 -34.352 1.00 26.16 267 LEU A C 1
ATOM 2033 O O . LEU A 1 267 ? 12.699 -17.065 -34.271 1.00 26.16 267 LEU A O 1
ATOM 2037 N N . GLN A 1 268 ? 10.664 -17.146 -35.199 1.00 24.92 268 GLN A N 1
ATOM 2038 C CA . GLN A 1 268 ? 11.013 -18.083 -36.252 1.00 24.92 268 GLN A CA 1
ATOM 2039 C C . GLN A 1 268 ? 11.728 -17.271 -37.334 1.00 24.92 268 GLN A C 1
ATOM 2041 O O . GLN A 1 268 ? 11.112 -16.719 -38.244 1.00 24.92 268 GLN A O 1
ATOM 2046 N N . THR A 1 269 ? 13.044 -17.124 -37.190 1.00 33.12 269 THR A N 1
ATOM 2047 C CA . THR A 1 269 ? 13.902 -16.627 -38.259 1.00 33.12 269 THR A CA 1
ATOM 2048 C C . THR A 1 269 ? 13.866 -17.658 -39.383 1.00 33.12 269 THR A C 1
ATOM 2050 O O . THR A 1 269 ? 14.456 -18.734 -39.303 1.00 33.12 269 THR A O 1
ATOM 2053 N N . GLY A 1 270 ? 13.101 -17.357 -40.433 1.00 32.72 270 GLY A N 1
ATOM 2054 C CA . GLY A 1 270 ? 13.177 -18.100 -41.685 1.00 32.72 270 GLY A CA 1
ATOM 2055 C C . GLY A 1 270 ? 14.614 -18.072 -42.229 1.00 32.72 270 GLY A C 1
ATOM 2056 O O . GLY A 1 270 ? 15.333 -17.094 -41.997 1.00 32.72 270 GLY A O 1
ATOM 2057 N N . PRO A 1 271 ? 15.059 -19.127 -42.932 1.00 35.53 271 PRO A N 1
ATOM 2058 C CA . PRO A 1 271 ? 16.433 -19.228 -43.401 1.00 35.53 271 PRO A CA 1
ATOM 2059 C C . PRO A 1 271 ? 16.748 -18.085 -44.369 1.00 35.53 271 PRO A C 1
ATOM 2061 O O . PRO A 1 271 ? 16.131 -17.947 -45.429 1.00 35.53 271 PRO A O 1
ATOM 2064 N N . SER A 1 272 ? 17.729 -17.264 -43.999 1.00 35.94 272 SER A N 1
ATOM 2065 C CA . SER A 1 272 ? 18.347 -16.309 -44.904 1.00 35.94 272 SER A CA 1
ATOM 2066 C C . SER A 1 272 ? 19.008 -17.080 -46.047 1.00 35.94 272 SER A C 1
ATOM 2068 O O . SER A 1 272 ? 19.848 -17.958 -45.850 1.00 35.94 272 SER A O 1
ATOM 2070 N N . LYS A 1 273 ? 18.596 -16.762 -47.274 1.00 41.00 273 LYS A N 1
ATOM 2071 C CA . LYS A 1 273 ? 19.291 -17.194 -48.487 1.00 41.00 273 LYS A CA 1
ATOM 2072 C C . LYS A 1 273 ? 20.740 -16.683 -48.433 1.00 41.00 273 LYS A C 1
ATOM 2074 O O . LYS A 1 273 ? 20.927 -15.486 -48.211 1.00 41.00 273 LYS A O 1
ATOM 2079 N N . PRO A 1 274 ? 21.760 -17.522 -48.677 1.00 40.91 274 PRO A N 1
ATOM 2080 C CA . PRO A 1 274 ? 23.116 -17.033 -48.860 1.00 40.91 274 PRO A CA 1
ATOM 2081 C C . PRO A 1 274 ? 23.218 -16.341 -50.226 1.00 40.91 274 PRO A C 1
ATOM 2083 O O . PRO A 1 274 ? 23.093 -16.980 -51.271 1.00 40.91 274 PRO A O 1
ATOM 2086 N N . CYS A 1 275 ? 23.452 -15.028 -50.226 1.00 40.69 275 CYS A N 1
ATOM 2087 C CA . CYS A 1 275 ? 23.953 -14.331 -51.407 1.00 40.69 275 CYS A CA 1
ATOM 2088 C C . CYS A 1 275 ? 25.392 -14.791 -51.664 1.00 40.69 275 CYS A C 1
ATOM 2090 O O . CYS A 1 275 ? 26.340 -14.275 -51.078 1.00 40.69 275 CYS A O 1
ATOM 2092 N N . PHE A 1 276 ? 25.547 -15.769 -52.553 1.00 48.03 276 PHE A N 1
ATOM 2093 C CA . PHE A 1 276 ? 26.791 -15.975 -53.281 1.00 48.03 276 PHE A CA 1
ATOM 2094 C C . PHE A 1 276 ? 26.950 -14.830 -54.286 1.00 48.03 276 PHE A C 1
ATOM 2096 O O . PHE A 1 276 ? 26.214 -14.754 -55.265 1.00 48.03 276 PHE A O 1
ATOM 2103 N N . LEU A 1 277 ? 27.925 -13.955 -54.058 1.00 43.97 277 LEU A N 1
ATOM 2104 C CA . LEU A 1 277 ? 28.515 -13.124 -55.105 1.00 43.97 277 LEU A CA 1
ATOM 2105 C C . LEU A 1 277 ? 30.030 -13.284 -55.010 1.00 43.97 277 LEU A C 1
ATOM 2107 O O . LEU A 1 277 ? 30.730 -12.521 -54.351 1.00 43.97 277 LEU A O 1
ATOM 2111 N N . LEU A 1 278 ? 30.504 -14.349 -55.655 1.00 41.91 278 LEU A N 1
ATOM 2112 C CA . LEU A 1 278 ? 31.901 -14.569 -55.980 1.00 41.91 278 LEU A CA 1
ATOM 2113 C C . LEU A 1 278 ? 32.028 -14.523 -57.508 1.00 41.91 278 LEU A C 1
ATOM 2115 O O . LEU A 1 278 ? 31.419 -15.333 -58.198 1.00 41.91 278 LEU A O 1
ATOM 2119 N N . GLY A 1 279 ? 32.858 -13.601 -57.996 1.00 40.38 279 GLY A N 1
ATOM 2120 C CA . GLY A 1 279 ? 33.624 -13.768 -59.229 1.00 40.38 279 GLY A CA 1
ATOM 2121 C C . GLY A 1 279 ? 32.984 -13.300 -60.536 1.00 40.38 279 GLY A C 1
ATOM 2122 O O . GLY A 1 279 ? 32.220 -14.024 -61.159 1.00 40.38 279 GLY A O 1
ATOM 2123 N N . CYS A 1 280 ? 33.491 -12.183 -61.061 1.00 40.25 280 CYS A N 1
ATOM 2124 C CA . CYS A 1 280 ? 34.014 -12.211 -62.424 1.00 40.25 280 CYS A CA 1
ATOM 2125 C C . CYS A 1 280 ? 35.333 -11.429 -62.480 1.00 40.25 280 CYS A C 1
ATOM 2127 O O . CYS A 1 280 ? 35.432 -10.283 -62.049 1.00 40.25 280 CYS A O 1
ATOM 2129 N N . LEU A 1 281 ? 36.350 -12.147 -62.942 1.00 52.16 281 LEU A N 1
ATOM 2130 C CA . LEU A 1 281 ? 37.768 -11.830 -63.058 1.00 52.16 281 LEU A CA 1
ATOM 2131 C C . LEU A 1 281 ? 38.061 -11.395 -64.514 1.00 52.16 281 LEU A C 1
ATOM 2133 O O . LEU A 1 281 ? 37.407 -11.889 -65.427 1.00 52.16 281 LEU A O 1
ATOM 2137 N N . ILE A 1 282 ? 39.139 -10.614 -64.691 1.00 48.31 282 ILE A N 1
ATOM 2138 C CA . ILE A 1 282 ? 40.029 -10.520 -65.878 1.00 48.31 282 ILE A CA 1
ATOM 2139 C C . ILE A 1 282 ? 39.620 -9.585 -67.032 1.00 48.31 282 ILE A C 1
ATOM 2141 O O . ILE A 1 282 ? 38.616 -9.801 -67.702 1.00 48.31 282 ILE A O 1
ATOM 2145 N N . GLY A 1 283 ? 40.547 -8.679 -67.393 1.00 50.41 283 GLY A N 1
ATOM 2146 C CA . GLY A 1 283 ? 40.764 -8.327 -68.802 1.00 50.41 283 GLY A CA 1
ATOM 2147 C C . GLY A 1 283 ? 41.488 -7.012 -69.123 1.00 50.41 283 GLY A C 1
ATOM 2148 O O . GLY A 1 283 ? 40.820 -6.099 -69.585 1.00 50.41 283 GLY A O 1
ATOM 2149 N N . LYS A 1 284 ? 42.832 -7.024 -69.039 1.00 47.84 284 LYS A N 1
ATOM 2150 C CA . LYS A 1 284 ? 43.834 -6.074 -69.594 1.00 47.84 284 LYS A CA 1
ATOM 2151 C C . LYS A 1 284 ? 44.014 -4.704 -68.939 1.00 47.84 284 LYS A C 1
ATOM 2153 O O . LYS A 1 284 ? 43.075 -3.889 -68.943 1.00 47.84 284 LYS A O 1
#

pLDDT: mean 71.1, std 21.54, range [24.92, 96.44]

Secondary structure (DSSP, 8-state):
--STTSSSTTSSS-SS----------PPPEEEEEEEEEEEE-SSHHHHHHHHHHHHHHHHHHHGGGT-EEEEEEEEEEEE---SSS--EEEEEEEEEEEESS---HHHHHHHHHHHHHHTT-TT----TT---PPPB---TT---------------------------PEEEEEEEEEEEE-SSHHHHHHHHHHHHHHHHHHHGGGBPTT--EEEEEEEEE-GGGEEEEEEEEEEEE-S----HHHHHHHHHHHHHHT----------PPPP-----------

Radius of gyration: 27.98 Å; Cα contacts (8 Å, |Δi|>4): 349; chains: 1; bounding box: 93×43×104 Å

Organism: Hypsibius exemplaris (NCBI:txid2072580)